Protein AF-A0A949XMR5-F1 (afdb_monomer)

pLDDT: mean 95.56, std 4.8, range [53.12, 98.81]

Radius of gyration: 21.39 Å; Cα contacts (8 Å, |Δi|>4): 568; chains: 1; bounding box: 52×40×61 Å

Solvent-accessible surface area (backbone atoms only — not comparable to full-atom values): 17324 Å² total; per-residue (Å²): 122,82,60,56,53,68,58,36,42,60,29,54,71,39,74,30,58,30,20,66,54,50,39,55,50,31,33,71,64,71,73,29,52,57,51,52,46,41,40,76,72,45,36,55,39,80,83,30,49,93,38,58,50,51,67,51,68,76,33,52,54,42,52,34,58,58,34,55,35,35,44,45,37,66,78,33,74,56,46,28,46,55,48,49,47,46,52,52,52,46,35,44,66,68,38,30,43,63,69,47,59,44,68,63,84,56,52,47,86,102,27,44,23,51,30,34,35,26,14,50,40,90,99,76,46,72,23,38,16,58,34,92,57,23,61,23,42,15,51,46,75,74,71,34,66,61,37,44,72,61,38,50,87,35,32,45,30,66,62,59,67,71,50,76,90,43,41,68,56,41,41,38,44,57,54,63,64,94,81,42,78,36,59,82,51,51,83,59,24,34,30,64,44,42,27,41,21,52,45,28,41,28,33,25,42,67,44,53,48,37,45,57,57,52,30,54,48,41,53,49,38,55,65,61,81,78,83,55,65,58,49,54,52,52,16,65,78,40,62,89,53,56,42,66,57,44,65,48,50,48,52,44,63,58,52,53,43,45,39,72,60,40,89,46,50,48,29,35,31,51,47,21,54,50,26,54,78,65,67,46,43,71,53,63,44,58,45,25,71,50,22,51,26,86,58,66,44,89,20,6,40,18,27,32,31,27,70,64,66,73,31,68,73,55,4,52,50,47,32,47,38,37,51,49,54,51,50,56,51,27,58,68,69,75,97

Structure (mmCIF, N/CA/C/O backbone):
data_AF-A0A949XMR5-F1
#
_entry.id   AF-A0A949XMR5-F1
#
loop_
_atom_site.group_PDB
_atom_site.id
_atom_site.type_symbol
_atom_site.label_atom_id
_atom_site.label_alt_id
_atom_site.label_comp_id
_atom_site.label_asym_id
_atom_site.label_entity_id
_atom_site.label_seq_id
_atom_site.pdbx_PDB_ins_code
_atom_site.Cartn_x
_atom_site.Cartn_y
_atom_site.Cartn_z
_atom_site.occupancy
_atom_site.B_iso_or_equiv
_atom_site.auth_seq_id
_atom_site.auth_comp_id
_atom_site.auth_asym_id
_atom_site.auth_atom_id
_atom_site.pdbx_PDB_model_num
ATOM 1 N N . MET A 1 1 ? 2.378 7.464 25.609 1.00 72.19 1 MET A N 1
ATOM 2 C CA . MET A 1 1 ? 1.480 7.188 26.758 1.00 72.19 1 MET A CA 1
ATOM 3 C C . MET A 1 1 ? 1.290 5.681 26.916 1.00 72.19 1 MET A C 1
ATOM 5 O O . MET A 1 1 ? 1.437 4.981 25.923 1.00 72.19 1 MET A O 1
ATOM 9 N N . SER A 1 2 ? 1.011 5.183 28.127 1.00 83.50 2 SER A N 1
ATOM 10 C CA . SER A 1 2 ? 0.653 3.768 28.349 1.00 83.50 2 SER A CA 1
ATOM 11 C C . SER A 1 2 ? -0.865 3.628 28.476 1.00 83.50 2 SER A C 1
ATOM 13 O O . SER A 1 2 ? -1.511 4.530 29.011 1.00 83.50 2 SER A O 1
ATOM 15 N N . LEU A 1 3 ? -1.428 2.528 27.975 1.00 92.25 3 LEU A N 1
ATOM 16 C CA . LEU A 1 3 ? -2.844 2.193 28.143 1.00 92.25 3 LEU A CA 1
ATOM 17 C C . LEU A 1 3 ? -3.039 1.389 29.434 1.00 92.25 3 LEU A C 1
ATOM 19 O O . LEU A 1 3 ? -2.166 0.623 29.838 1.00 92.25 3 LEU A O 1
ATOM 23 N N . ALA A 1 4 ? -4.202 1.517 30.070 1.00 93.81 4 ALA A N 1
ATOM 24 C CA . ALA A 1 4 ? -4.567 0.634 31.173 1.00 93.81 4 ALA A CA 1
ATOM 25 C C . ALA A 1 4 ? -4.805 -0.800 30.660 1.00 93.81 4 ALA A C 1
ATOM 27 O O . ALA A 1 4 ? -5.450 -0.994 29.628 1.00 93.81 4 ALA A O 1
ATOM 28 N N . ASN A 1 5 ? -4.351 -1.813 31.409 1.00 93.25 5 ASN A N 1
ATOM 29 C CA . ASN A 1 5 ? -4.590 -3.224 31.065 1.00 93.25 5 ASN A CA 1
ATOM 30 C C . ASN A 1 5 ? -6.087 -3.555 30.943 1.00 93.25 5 ASN A C 1
ATOM 32 O O . ASN A 1 5 ? -6.470 -4.331 30.076 1.00 93.25 5 ASN A O 1
ATOM 36 N N . SER A 1 6 ? -6.948 -2.940 31.763 1.00 93.94 6 SER A N 1
ATOM 37 C CA . SER A 1 6 ? -8.406 -3.099 31.667 1.00 93.94 6 SER A CA 1
ATOM 38 C C . SER A 1 6 ? -8.948 -2.639 30.312 1.00 93.94 6 SER A C 1
ATOM 40 O O . SER A 1 6 ? -9.734 -3.351 29.685 1.00 93.94 6 SER A O 1
ATOM 42 N N . LEU A 1 7 ? -8.491 -1.482 29.826 1.00 95.19 7 LEU A N 1
ATOM 43 C CA . LEU A 1 7 ? -8.888 -0.948 28.528 1.00 95.19 7 LEU A CA 1
ATOM 44 C C . LEU A 1 7 ? -8.422 -1.868 27.394 1.00 95.19 7 LEU A C 1
ATOM 46 O O . LEU A 1 7 ? -9.234 -2.229 26.545 1.00 95.19 7 LEU A O 1
ATOM 50 N N . VAL A 1 8 ? -7.161 -2.312 27.415 1.00 96.94 8 VAL A N 1
ATOM 51 C CA . VAL A 1 8 ? -6.615 -3.211 26.383 1.00 96.94 8 VAL A CA 1
ATOM 52 C C . VAL A 1 8 ? -7.356 -4.548 26.356 1.00 96.94 8 VAL A C 1
ATOM 54 O O . VAL A 1 8 ? -7.843 -4.941 25.297 1.00 96.94 8 VAL A O 1
ATOM 57 N N . SER A 1 9 ? -7.543 -5.201 27.505 1.00 94.94 9 SER A N 1
ATOM 58 C CA . SER A 1 9 ? -8.295 -6.460 27.597 1.00 94.94 9 SER A CA 1
ATOM 59 C C . SER A 1 9 ? -9.741 -6.302 27.126 1.00 94.94 9 SER A C 1
ATOM 61 O O . SER A 1 9 ? -10.249 -7.127 26.368 1.00 94.94 9 SER A O 1
ATOM 63 N N . SER A 1 10 ? -10.412 -5.216 27.522 1.00 95.38 10 SER A N 1
ATOM 64 C CA . SER A 1 10 ? -11.800 -4.961 27.123 1.00 95.38 10 SER A CA 1
ATOM 65 C C . SER A 1 10 ? -11.955 -4.613 25.640 1.00 95.38 10 SER A C 1
ATOM 67 O O . SER A 1 10 ? -13.049 -4.771 25.103 1.00 95.38 10 SER A O 1
ATOM 69 N N . ALA A 1 11 ? -10.914 -4.093 24.985 1.00 97.19 11 ALA A N 1
ATOM 70 C CA . ALA A 1 11 ? -10.882 -3.850 23.544 1.00 97.19 11 ALA A CA 1
ATOM 71 C C . ALA A 1 11 ? -10.552 -5.137 22.771 1.00 97.19 11 ALA A C 1
ATOM 73 O O . ALA A 1 11 ? -11.196 -5.424 21.767 1.00 97.19 11 ALA A O 1
ATOM 74 N N . ALA A 1 12 ? -9.622 -5.955 23.271 1.00 97.44 12 ALA A N 1
ATOM 75 C CA . ALA A 1 12 ? -9.306 -7.264 22.698 1.00 97.44 12 ALA A CA 1
ATOM 76 C C . ALA A 1 12 ? -10.509 -8.232 22.714 1.00 97.44 12 ALA A C 1
ATOM 78 O O . ALA A 1 12 ? -10.618 -9.099 21.850 1.00 97.44 12 ALA A O 1
ATOM 79 N N . ALA A 1 13 ? -11.428 -8.069 23.671 1.00 97.12 13 ALA A N 1
ATOM 80 C CA . ALA A 1 13 ? -12.646 -8.873 23.781 1.00 97.12 13 ALA A CA 1
ATOM 81 C C . ALA A 1 13 ? -13.755 -8.496 22.776 1.00 97.12 13 ALA A C 1
ATOM 83 O O . ALA A 1 13 ? -14.657 -9.297 22.545 1.00 97.12 13 ALA A O 1
ATOM 84 N N . VAL A 1 14 ? -13.721 -7.294 22.188 1.00 97.88 14 VAL A N 1
ATOM 85 C CA . VAL A 1 14 ? -14.690 -6.884 21.158 1.00 97.88 14 VAL A CA 1
ATOM 86 C C . VAL A 1 14 ? -14.231 -7.448 19.824 1.00 97.88 14 VAL A C 1
ATOM 88 O O . VAL A 1 14 ? -13.100 -7.181 19.436 1.00 97.88 14 VAL A O 1
ATOM 91 N N . GLN A 1 15 ? -15.096 -8.195 19.141 1.00 98.31 15 GLN A N 1
ATOM 92 C CA . GLN A 1 15 ? -14.803 -8.866 17.873 1.00 98.31 15 GLN A CA 1
ATOM 93 C C . GLN A 1 15 ? -15.686 -8.323 16.747 1.00 98.31 15 GLN A C 1
ATOM 95 O O . GLN A 1 15 ? -16.832 -7.942 16.995 1.00 98.31 15 GLN A O 1
ATOM 100 N N . PHE A 1 16 ? -15.145 -8.322 15.530 1.00 98.62 16 PHE A N 1
ATOM 101 C CA . PHE A 1 16 ? -15.798 -7.882 14.303 1.00 98.62 16 PHE A CA 1
ATOM 102 C C . PHE A 1 16 ? -15.497 -8.850 13.163 1.00 98.62 16 PHE A C 1
ATOM 104 O O . PHE A 1 16 ? -14.328 -9.108 12.876 1.00 98.62 16 PHE A O 1
ATOM 111 N N . ALA A 1 17 ? -16.527 -9.340 12.485 1.00 98.44 17 ALA A N 1
ATOM 112 C CA . ALA A 1 17 ? -16.402 -10.172 11.289 1.00 98.44 17 ALA A CA 1
ATOM 113 C C . ALA A 1 17 ? -16.518 -9.375 9.976 1.00 98.44 17 ALA A C 1
ATOM 115 O O . ALA A 1 17 ? -16.138 -9.873 8.920 1.00 98.44 17 ALA A O 1
ATOM 116 N N . ASN A 1 18 ? -17.071 -8.159 10.014 1.00 98.56 18 ASN A N 1
ATOM 117 C CA . ASN A 1 18 ? -17.345 -7.343 8.826 1.00 98.56 18 ASN A CA 1
ATOM 118 C C . ASN A 1 18 ? -17.510 -5.851 9.176 1.00 98.56 18 ASN A C 1
ATOM 120 O O . ASN A 1 18 ? -17.490 -5.465 10.352 1.00 98.56 18 ASN A O 1
ATOM 124 N N . GLY A 1 19 ? -17.707 -5.007 8.157 1.00 97.94 19 GLY A N 1
ATOM 125 C CA . GLY A 1 19 ? -17.895 -3.568 8.335 1.00 97.94 19 GLY A CA 1
ATOM 126 C C . GLY A 1 19 ? -19.169 -3.215 9.098 1.00 97.94 19 GLY A C 1
ATOM 127 O O . GLY A 1 19 ? -19.147 -2.321 9.942 1.00 97.94 19 GLY A O 1
ATOM 128 N N . THR A 1 20 ? -20.260 -3.952 8.881 1.00 97.75 20 THR A N 1
ATOM 129 C CA . THR A 1 20 ? -21.549 -3.707 9.554 1.00 97.75 20 THR A CA 1
ATOM 130 C C . THR A 1 20 ? -21.440 -3.855 11.075 1.00 97.75 20 THR A C 1
ATOM 132 O O . THR A 1 20 ? -21.966 -3.031 11.823 1.00 97.75 20 THR A O 1
ATOM 135 N N . GLU A 1 21 ? -20.719 -4.862 11.567 1.00 98.50 21 GLU A N 1
ATOM 136 C CA . GLU A 1 21 ? -20.515 -5.058 13.009 1.00 98.50 21 GLU A CA 1
ATOM 137 C C . GLU A 1 21 ? -19.701 -3.932 13.653 1.00 98.50 21 GLU A C 1
ATOM 139 O O . GLU A 1 21 ? -20.008 -3.512 14.775 1.00 98.50 21 GLU A O 1
ATOM 144 N N . ILE A 1 22 ? -18.706 -3.404 12.935 1.00 98.56 22 ILE A N 1
ATOM 145 C CA . ILE A 1 22 ? -17.949 -2.226 13.370 1.00 98.56 22 ILE A CA 1
ATOM 146 C C . ILE A 1 22 ? -18.887 -1.022 13.475 1.00 98.56 22 ILE A C 1
ATOM 148 O O . ILE A 1 22 ? -18.899 -0.343 14.503 1.00 98.56 22 ILE A O 1
ATOM 152 N N . LEU A 1 23 ? -19.712 -0.777 12.456 1.00 97.56 23 LEU A N 1
ATOM 153 C CA . LEU A 1 23 ? -20.670 0.331 12.456 1.00 97.56 23 LEU A CA 1
ATOM 154 C C . LEU A 1 23 ? -21.644 0.239 13.631 1.00 97.56 23 LEU A C 1
ATOM 156 O O . LEU A 1 23 ? -21.733 1.180 14.419 1.00 97.56 23 LEU A O 1
ATOM 160 N N . HIS A 1 24 ? -22.267 -0.921 13.844 1.00 97.75 24 HIS A N 1
ATOM 161 C CA . HIS A 1 24 ? -23.161 -1.143 14.982 1.00 97.75 24 HIS A CA 1
ATOM 162 C C . HIS A 1 24 ? -22.467 -0.972 16.341 1.00 97.75 24 HIS A C 1
ATOM 164 O O . HIS A 1 24 ? -23.104 -0.604 17.333 1.00 97.75 24 HIS A O 1
ATOM 170 N N . PHE A 1 25 ? -21.172 -1.273 16.448 1.00 97.69 25 PHE A N 1
ATOM 171 C CA . PHE A 1 25 ? -20.420 -1.000 17.670 1.00 97.69 25 PHE A CA 1
ATOM 172 C C . PHE A 1 25 ? -20.301 0.502 17.933 1.00 97.69 25 PHE A C 1
ATOM 174 O O . PHE A 1 25 ? -20.662 0.943 19.028 1.00 97.69 25 PHE A O 1
ATOM 181 N N . PHE A 1 26 ? -19.866 1.284 16.942 1.00 97.69 26 PHE A N 1
ATOM 182 C CA . PHE A 1 26 ? -19.734 2.735 17.094 1.00 97.69 26 PHE A CA 1
ATOM 183 C C . PHE A 1 26 ? -21.093 3.412 17.291 1.00 97.69 26 PHE A C 1
ATOM 185 O O . PHE A 1 26 ? -21.240 4.191 18.225 1.00 97.69 26 PHE A O 1
ATOM 192 N N . GLU A 1 27 ? -22.129 3.033 16.548 1.00 96.38 27 GLU A N 1
ATOM 193 C CA . GLU A 1 27 ? -23.477 3.587 16.725 1.00 96.38 27 GLU A CA 1
ATOM 194 C C . GLU A 1 27 ? -24.046 3.317 18.121 1.00 96.38 27 GLU A C 1
ATOM 196 O O . GLU A 1 27 ? -24.660 4.193 18.733 1.00 96.38 27 GLU A O 1
ATOM 201 N N . ARG A 1 28 ? -23.830 2.121 18.682 1.00 96.31 28 ARG A N 1
ATOM 202 C CA . ARG A 1 28 ? -24.286 1.829 20.049 1.00 96.31 28 ARG A CA 1
ATOM 203 C C . ARG A 1 28 ? -23.560 2.684 21.078 1.00 96.31 28 ARG A C 1
ATOM 205 O O . ARG A 1 28 ? -24.233 3.213 21.968 1.00 96.31 28 ARG A O 1
ATOM 212 N N . LEU A 1 29 ? -22.240 2.803 20.936 1.00 95.50 29 LEU A N 1
ATOM 213 C CA . LEU A 1 29 ? -21.355 3.471 21.886 1.00 95.50 29 LEU A CA 1
ATOM 214 C C . LEU A 1 29 ? -21.458 5.001 21.814 1.00 95.50 29 LEU A C 1
ATOM 216 O O . LEU A 1 29 ? -21.632 5.644 22.839 1.00 95.50 29 LEU A O 1
ATOM 220 N N . THR A 1 30 ? -21.387 5.575 20.615 1.00 95.75 30 THR A N 1
ATOM 221 C CA . THR A 1 30 ? -21.209 7.020 20.386 1.00 95.75 30 THR A CA 1
ATOM 222 C C . THR A 1 30 ? -22.412 7.684 19.715 1.00 95.75 30 THR A C 1
ATOM 224 O O . THR A 1 30 ? -22.418 8.903 19.541 1.00 95.75 30 THR A O 1
ATOM 227 N N . LYS A 1 31 ? -23.431 6.899 19.325 1.00 96.56 31 LYS A N 1
ATOM 228 C CA . LYS A 1 31 ? -24.597 7.342 18.529 1.00 96.56 31 LYS A CA 1
ATOM 229 C C . LYS A 1 31 ? -24.232 7.897 17.151 1.00 96.56 31 LYS A C 1
ATOM 231 O O . LYS A 1 31 ? -25.018 8.630 16.560 1.00 96.56 31 LYS A O 1
ATOM 236 N N . GLN A 1 32 ? -23.049 7.554 16.646 1.00 97.06 32 GLN A N 1
ATOM 237 C CA . GLN A 1 32 ? -22.504 8.068 15.396 1.00 97.06 32 GLN A CA 1
ATOM 238 C C . GLN A 1 32 ? -21.826 6.955 14.595 1.00 97.06 32 GLN A C 1
ATOM 240 O O . GLN A 1 32 ? -21.309 5.989 15.160 1.00 97.06 32 GLN A O 1
ATOM 245 N N . HIS A 1 33 ? -21.754 7.139 13.277 1.00 96.81 33 HIS A N 1
ATOM 246 C CA . HIS A 1 33 ? -20.846 6.378 12.424 1.00 96.81 33 HIS A CA 1
ATOM 247 C C . HIS A 1 33 ? -19.390 6.627 12.864 1.00 96.81 33 HIS A C 1
ATOM 249 O O . HIS A 1 33 ? -19.057 7.734 13.296 1.00 96.81 33 HIS A O 1
ATOM 255 N N . PHE A 1 34 ? -18.491 5.646 12.701 1.00 97.31 34 PHE A N 1
ATOM 256 C CA . PHE A 1 34 ? -17.075 5.788 13.086 1.00 97.31 34 PHE A CA 1
ATOM 257 C C . PHE A 1 34 ? -16.435 7.072 12.535 1.00 97.31 34 PHE A C 1
ATOM 259 O O . PHE A 1 34 ? -15.825 7.828 13.284 1.00 97.31 34 PHE A O 1
ATOM 266 N N . LEU A 1 35 ? -16.594 7.327 11.231 1.00 96.81 35 LEU A N 1
ATOM 267 C CA . LEU A 1 35 ? -16.046 8.520 10.574 1.00 96.81 35 LEU A CA 1
ATOM 268 C C . LEU A 1 35 ? -16.585 9.838 11.154 1.00 96.81 35 LEU A C 1
ATOM 270 O O . LEU A 1 35 ? -15.799 10.760 11.348 1.00 96.81 35 LEU A O 1
ATOM 274 N N . ASP A 1 36 ? -17.881 9.917 11.479 1.00 97.38 36 ASP A N 1
ATOM 275 C CA . ASP A 1 36 ? -18.479 11.116 12.091 1.00 97.38 36 ASP A CA 1
ATOM 276 C C . ASP A 1 36 ? -17.915 11.352 13.496 1.00 97.38 36 ASP A C 1
ATOM 278 O O . ASP A 1 36 ? -17.519 12.467 13.849 1.00 97.38 36 ASP A O 1
ATOM 282 N N . TRP A 1 37 ? -17.810 10.279 14.282 1.00 97.50 37 TRP A N 1
ATOM 283 C CA . TRP A 1 37 ? -17.222 10.326 15.615 1.00 97.50 37 TRP A CA 1
ATOM 284 C C . TRP A 1 37 ? -15.736 10.705 15.567 1.00 97.50 37 TRP A C 1
ATOM 286 O O . TRP A 1 37 ? -15.294 11.580 16.309 1.00 97.50 37 TRP A O 1
ATOM 296 N N . PHE A 1 38 ? -14.950 10.101 14.671 1.00 96.81 38 PHE A N 1
ATOM 297 C CA . PHE A 1 38 ? -13.533 10.432 14.533 1.00 96.81 38 PHE A CA 1
ATOM 298 C C . PHE A 1 38 ? -13.358 11.897 14.127 1.00 96.81 38 PHE A C 1
ATOM 300 O O . PHE A 1 38 ? -12.553 12.605 14.733 1.00 96.81 38 PHE A O 1
ATOM 307 N N . HIS A 1 39 ? -14.128 12.369 13.144 1.00 95.81 39 HIS A N 1
ATOM 308 C CA . HIS A 1 39 ? -14.097 13.757 12.688 1.00 95.81 39 HIS A CA 1
ATOM 309 C C . HIS A 1 39 ? -14.434 14.733 13.825 1.00 95.81 39 HIS A C 1
ATOM 311 O O . HIS A 1 39 ? -13.706 15.695 14.075 1.00 95.81 39 HIS A O 1
ATOM 317 N N . SER A 1 40 ? -15.512 14.473 14.565 1.00 95.94 40 SER A N 1
ATOM 318 C CA . SER A 1 40 ? -15.968 15.370 15.628 1.00 95.94 40 SER A CA 1
ATOM 319 C C . SER A 1 40 ? -15.091 15.323 16.881 1.00 95.94 40 SER A C 1
ATOM 321 O O . SER A 1 40 ? -14.898 16.370 17.503 1.00 95.94 40 SER A O 1
ATOM 323 N N . THR A 1 41 ? -14.482 14.181 17.216 1.00 95.75 41 THR A N 1
ATOM 324 C CA . THR A 1 41 ? -13.817 13.962 18.518 1.00 95.75 41 THR A CA 1
ATOM 325 C C . THR A 1 41 ? -12.295 13.835 18.440 1.00 95.75 41 THR A C 1
ATOM 327 O O . THR A 1 41 ? -11.599 14.301 19.344 1.00 95.75 41 THR A O 1
ATOM 330 N N . CYS A 1 42 ? -11.741 13.246 17.379 1.00 95.88 42 CYS A N 1
ATOM 331 C CA . CYS A 1 42 ? -10.305 12.951 17.276 1.00 95.88 42 CYS A CA 1
ATOM 332 C C . CYS A 1 42 ? -9.572 13.835 16.263 1.00 95.88 42 CYS A C 1
ATOM 334 O O . CYS A 1 42 ? -8.453 14.273 16.541 1.00 95.88 42 CYS A O 1
ATOM 336 N N . ALA A 1 43 ? -10.181 14.105 15.107 1.00 95.56 43 ALA A N 1
ATOM 337 C CA . ALA A 1 43 ? -9.554 14.851 14.024 1.00 95.56 43 ALA A CA 1
ATOM 338 C C . ALA A 1 43 ? -9.077 16.230 14.488 1.00 95.56 43 ALA A C 1
ATOM 340 O O . ALA A 1 43 ? -9.672 16.855 15.376 1.00 95.56 43 ALA A O 1
ATOM 341 N N . ARG A 1 44 ? -7.972 16.686 13.888 1.00 95.69 44 ARG A N 1
ATOM 342 C CA . ARG A 1 44 ? -7.330 17.981 14.157 1.00 95.69 44 ARG A CA 1
ATOM 343 C C . ARG A 1 44 ? -6.959 18.225 15.632 1.00 95.69 44 ARG A C 1
ATOM 345 O O . ARG A 1 44 ? -6.776 19.368 16.046 1.00 95.69 44 ARG A O 1
ATOM 352 N N . ARG A 1 45 ? -6.797 17.167 16.439 1.00 95.94 45 ARG A N 1
ATOM 353 C CA . ARG A 1 45 ? -6.408 17.257 17.859 1.00 95.94 45 ARG A CA 1
ATOM 354 C C . ARG A 1 45 ? -5.173 16.424 18.173 1.00 95.94 45 ARG A C 1
ATOM 356 O O . ARG A 1 45 ? -5.087 15.260 17.792 1.00 95.94 45 ARG A O 1
ATOM 363 N N . GLN A 1 46 ? -4.259 16.996 18.957 1.00 95.75 46 GLN A N 1
ATOM 364 C CA . GLN A 1 46 ? -3.053 16.319 19.458 1.00 95.75 46 GLN A CA 1
ATOM 365 C C . GLN A 1 46 ? -2.292 15.580 18.337 1.00 95.75 46 GLN A C 1
ATOM 367 O O . GLN A 1 46 ? -1.877 16.207 17.363 1.00 95.75 46 GLN A O 1
ATOM 372 N N . PHE A 1 47 ? -2.128 14.256 18.426 1.00 96.38 47 PHE A N 1
ATOM 373 C CA . PHE A 1 47 ? -1.371 13.460 17.453 1.00 96.38 47 PHE A CA 1
ATOM 374 C C . PHE A 1 47 ? -2.082 13.323 16.093 1.00 96.38 47 PHE A C 1
ATOM 376 O O . PHE A 1 47 ? -1.477 12.882 15.110 1.00 96.38 47 PHE A O 1
ATOM 383 N N . TRP A 1 48 ? -3.339 13.766 16.016 1.00 96.12 48 TRP A N 1
ATOM 384 C CA . TRP A 1 48 ? -4.162 13.867 14.812 1.00 96.12 48 TRP A CA 1
ATOM 385 C C . TRP A 1 48 ? -4.295 15.306 14.282 1.00 96.12 48 TRP A C 1
ATOM 387 O O . TRP A 1 48 ? -5.138 15.555 13.428 1.00 96.12 48 TRP A O 1
ATOM 397 N N . ALA A 1 49 ? -3.475 16.263 14.744 1.00 95.12 49 ALA A N 1
ATOM 398 C CA . ALA A 1 49 ? -3.589 17.691 14.396 1.00 95.12 49 ALA A CA 1
ATOM 399 C C . ALA A 1 49 ? -3.693 17.994 12.886 1.00 95.12 49 ALA A C 1
ATOM 401 O O . ALA A 1 49 ? -4.424 18.896 12.496 1.00 95.12 49 ALA A O 1
ATOM 402 N N . ASN A 1 50 ? -3.015 17.209 12.044 1.00 92.94 50 ASN A N 1
ATOM 403 C CA . ASN A 1 50 ? -2.983 17.397 10.587 1.00 92.94 50 ASN A CA 1
ATOM 404 C C . ASN A 1 50 ? -3.792 16.330 9.835 1.00 92.94 50 ASN A C 1
ATOM 406 O O . ASN A 1 50 ? -3.452 15.984 8.704 1.00 92.94 50 ASN A O 1
ATOM 410 N N . LYS A 1 51 ? -4.774 15.714 10.496 1.00 94.06 51 LYS A N 1
ATOM 411 C CA . LYS A 1 51 ? -5.586 14.635 9.934 1.00 94.06 51 LYS A CA 1
ATOM 412 C C . LYS A 1 51 ? -7.064 14.906 10.152 1.00 94.06 51 LYS A C 1
ATOM 414 O O . LYS A 1 51 ? -7.476 15.405 11.201 1.00 94.06 51 LYS A O 1
ATOM 419 N N . GLU A 1 52 ? -7.830 14.532 9.146 1.00 91.38 52 GLU A N 1
ATOM 420 C CA . GLU A 1 52 ? -9.275 14.644 9.064 1.00 91.38 52 GLU A CA 1
ATOM 421 C C . GLU A 1 52 ? -9.814 13.395 8.367 1.00 91.38 52 GLU A C 1
ATOM 423 O O . GLU A 1 52 ? -9.038 12.513 8.004 1.00 91.38 52 GLU A O 1
ATOM 428 N N . MET A 1 53 ? -11.137 13.281 8.304 1.00 90.62 53 MET A N 1
ATOM 429 C CA . MET A 1 53 ? -11.832 12.300 7.485 1.00 90.62 53 MET A CA 1
ATOM 430 C C . MET A 1 53 ? -13.050 12.967 6.858 1.00 90.62 53 MET A C 1
ATOM 432 O O . MET A 1 53 ? -13.769 13.706 7.542 1.00 90.62 53 MET A O 1
ATOM 436 N N . ASN A 1 54 ? -13.303 12.673 5.583 1.00 93.56 54 ASN A N 1
ATOM 437 C CA . ASN A 1 54 ? -14.553 13.029 4.928 1.00 93.56 54 ASN A CA 1
ATOM 438 C C . ASN A 1 54 ? -15.670 12.108 5.452 1.00 93.56 54 ASN A C 1
ATOM 440 O O . ASN A 1 54 ? -15.496 10.899 5.602 1.00 93.56 54 ASN A O 1
ATOM 444 N N . THR A 1 55 ? -16.818 12.701 5.763 1.00 95.69 55 THR A N 1
ATOM 445 C CA . THR A 1 55 ? -17.974 12.041 6.386 1.00 95.69 55 THR A CA 1
ATOM 446 C C . THR A 1 55 ? -19.167 11.883 5.440 1.00 95.69 55 THR A C 1
ATOM 448 O O . THR A 1 55 ? -20.262 11.510 5.865 1.00 95.69 55 THR A O 1
ATOM 451 N N . SER A 1 56 ? -18.973 12.159 4.150 1.00 96.94 56 SER A N 1
ATOM 452 C CA . SER A 1 56 ? -19.992 11.947 3.122 1.00 96.94 56 SER A CA 1
ATOM 453 C C . SER A 1 56 ? -20.369 10.469 2.977 1.00 96.94 56 SER A C 1
ATOM 455 O O . SER A 1 56 ? -19.555 9.571 3.205 1.00 96.94 56 SER A O 1
ATOM 457 N N . GLU A 1 57 ? -21.607 10.222 2.546 1.00 96.81 57 GLU A N 1
ATOM 458 C CA . GLU A 1 57 ? -22.150 8.868 2.387 1.00 96.81 57 GLU A CA 1
ATOM 459 C C . GLU A 1 57 ? -21.276 7.949 1.510 1.00 96.81 57 GLU A C 1
ATOM 461 O O . GLU A 1 57 ? -20.980 6.836 1.941 1.00 96.81 57 GLU A O 1
ATOM 466 N N . PRO A 1 58 ? -20.712 8.402 0.368 1.00 96.56 58 PRO A N 1
ATOM 467 C CA . PRO A 1 58 ? -19.830 7.550 -0.431 1.00 96.56 58 PRO A CA 1
ATOM 468 C C . PRO A 1 58 ? -18.558 7.09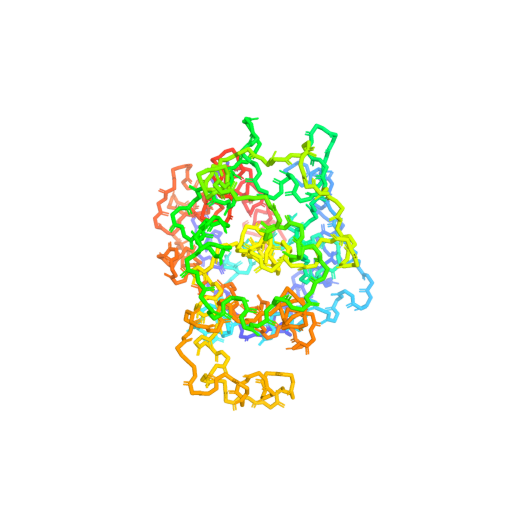7 0.304 1.00 96.56 58 PRO A C 1
ATOM 470 O O . PRO A 1 58 ? -18.000 6.041 0.001 1.00 96.56 58 PRO A O 1
ATOM 473 N N . VAL A 1 59 ? -18.041 7.890 1.251 1.00 96.25 59 VAL A N 1
ATOM 474 C CA . VAL A 1 59 ? -16.882 7.497 2.077 1.00 96.25 59 VAL A CA 1
ATOM 475 C C . VAL A 1 59 ? -17.306 6.498 3.154 1.00 96.25 59 VAL A C 1
ATOM 477 O O . VAL A 1 59 ? -16.586 5.535 3.409 1.00 96.25 59 VAL A O 1
ATOM 480 N N . LYS A 1 60 ? -18.491 6.676 3.747 1.00 96.44 60 LYS A N 1
ATOM 481 C CA . LYS A 1 60 ? -19.069 5.740 4.725 1.00 96.44 60 LYS A CA 1
ATOM 482 C C . LYS A 1 60 ? -19.346 4.366 4.113 1.00 96.44 60 LYS A C 1
ATOM 484 O O . LYS A 1 60 ? -18.945 3.349 4.675 1.00 96.44 60 LYS A O 1
ATOM 489 N N . GLU A 1 61 ? -19.904 4.327 2.906 1.00 95.69 61 GLU A N 1
ATOM 490 C CA . GLU A 1 61 ? -20.069 3.082 2.149 1.00 95.69 61 GLU A CA 1
ATOM 491 C C . GLU A 1 61 ? -18.721 2.405 1.865 1.00 95.69 61 GLU A C 1
ATOM 493 O O . GLU A 1 61 ? -18.577 1.195 2.038 1.00 95.69 61 GLU A O 1
ATOM 498 N N . ARG A 1 62 ? -17.700 3.174 1.461 1.00 95.81 62 ARG A N 1
ATOM 499 C CA . ARG A 1 62 ? -16.342 2.642 1.252 1.00 95.81 62 ARG A CA 1
ATOM 500 C C . ARG A 1 62 ? -15.736 2.076 2.520 1.00 95.81 62 ARG A C 1
ATOM 502 O O . ARG A 1 62 ? -15.122 1.016 2.454 1.00 95.81 62 ARG A O 1
ATOM 509 N N . PHE A 1 63 ? -15.922 2.749 3.652 1.00 97.12 63 PHE A N 1
ATOM 510 C CA . PHE A 1 63 ? -15.497 2.241 4.948 1.00 97.12 63 PHE A CA 1
ATOM 511 C C . PHE A 1 63 ? -16.084 0.847 5.195 1.00 97.12 63 PHE A C 1
ATOM 513 O O . PHE A 1 63 ? -15.319 -0.082 5.443 1.00 97.12 63 PHE A O 1
ATOM 520 N N . ALA A 1 64 ? -17.402 0.672 5.052 1.00 96.38 64 ALA A N 1
ATOM 521 C CA . ALA A 1 64 ? -18.038 -0.635 5.233 1.00 96.38 64 ALA A CA 1
ATOM 522 C C . ALA A 1 64 ? -17.433 -1.692 4.293 1.00 96.38 64 ALA A C 1
ATOM 524 O O . ALA A 1 64 ? -16.987 -2.739 4.759 1.00 96.38 64 ALA A O 1
ATOM 525 N N . ARG A 1 65 ? -17.290 -1.366 3.000 1.00 96.06 65 ARG A N 1
ATOM 526 C CA . ARG A 1 65 ? -16.711 -2.279 1.998 1.00 96.06 65 ARG A CA 1
ATOM 527 C C . ARG A 1 65 ? -15.271 -2.693 2.300 1.00 96.06 65 ARG A C 1
ATOM 529 O O . ARG A 1 65 ? -14.923 -3.843 2.066 1.00 96.06 65 ARG A O 1
ATOM 536 N N . ILE A 1 66 ? -14.424 -1.788 2.798 1.00 97.69 66 ILE A N 1
ATOM 537 C CA . ILE A 1 66 ? -13.050 -2.137 3.208 1.00 97.69 66 ILE A CA 1
ATOM 538 C C . ILE A 1 66 ? -13.096 -3.200 4.304 1.00 97.69 66 ILE A C 1
ATOM 540 O O . ILE A 1 66 ? -12.383 -4.200 4.238 1.00 97.69 66 ILE A O 1
ATOM 544 N N . TRP A 1 67 ? -13.938 -2.985 5.312 1.00 98.38 67 TRP A N 1
ATOM 545 C CA . TRP A 1 67 ? -14.007 -3.853 6.481 1.00 98.38 67 TRP A CA 1
ATOM 546 C C . TRP A 1 67 ? -14.807 -5.139 6.255 1.00 98.38 67 TRP A C 1
ATOM 548 O O . TRP A 1 67 ? -14.635 -6.087 7.013 1.00 98.38 67 TRP A O 1
ATOM 558 N N . ASP A 1 68 ? -15.588 -5.249 5.184 1.00 98.06 68 ASP A N 1
ATOM 559 C CA . ASP A 1 68 ? -16.140 -6.536 4.736 1.00 98.06 68 ASP A CA 1
ATOM 560 C C . ASP A 1 68 ? -15.043 -7.493 4.227 1.00 98.06 68 ASP A C 1
ATOM 562 O O . ASP A 1 68 ? -15.227 -8.710 4.208 1.00 98.06 68 ASP A O 1
ATOM 566 N N . TRP A 1 69 ? -13.858 -6.969 3.892 1.00 98.06 69 TRP A N 1
ATOM 567 C CA . TRP A 1 69 ? -12.689 -7.747 3.476 1.00 98.06 69 TRP A CA 1
ATOM 568 C C . TRP A 1 69 ? -11.721 -8.091 4.622 1.00 98.06 69 TRP A C 1
ATOM 570 O O . TRP A 1 69 ? -10.538 -8.342 4.368 1.00 98.06 69 TRP A O 1
ATOM 580 N N . ILE A 1 70 ? -12.191 -8.147 5.877 1.00 98.69 70 ILE A N 1
ATOM 581 C CA . ILE A 1 70 ? -11.387 -8.585 7.038 1.00 98.69 70 ILE A CA 1
ATOM 582 C C . ILE A 1 70 ? -10.591 -9.877 6.754 1.00 98.69 70 ILE A C 1
ATOM 584 O O . ILE A 1 70 ? -9.368 -9.848 6.940 1.00 98.69 70 ILE A O 1
ATOM 588 N N . PRO A 1 71 ? -11.190 -10.956 6.205 1.00 98.44 71 PRO A N 1
ATOM 589 C CA . PRO A 1 71 ? -10.448 -12.185 5.921 1.00 98.44 71 PRO A CA 1
ATOM 590 C C . PRO A 1 71 ? -9.283 -12.008 4.946 1.00 98.44 71 PRO A C 1
ATOM 592 O O . PRO A 1 71 ? -8.269 -12.691 5.065 1.00 98.44 71 PRO A O 1
ATOM 595 N N . LEU A 1 72 ? -9.376 -11.065 4.003 1.00 98.19 72 LEU A N 1
ATOM 596 C CA . LEU A 1 72 ? -8.284 -10.799 3.063 1.00 98.19 72 LEU A CA 1
ATOM 597 C C . LEU A 1 72 ? -7.128 -10.031 3.709 1.00 98.19 72 LEU A C 1
ATOM 599 O O . LEU A 1 72 ? -5.976 -10.271 3.337 1.00 98.19 72 LEU A O 1
ATOM 603 N N . MET A 1 73 ? -7.432 -9.121 4.641 1.00 98.50 73 MET A N 1
ATOM 604 C CA . MET A 1 73 ? -6.452 -8.261 5.316 1.00 98.50 73 MET A CA 1
ATOM 605 C C . MET A 1 73 ? -5.733 -8.962 6.475 1.00 98.50 73 MET A C 1
ATOM 607 O O . MET A 1 73 ? -4.578 -8.639 6.742 1.00 98.50 73 MET A O 1
ATOM 611 N N . PHE A 1 74 ? -6.398 -9.895 7.160 1.00 98.44 74 PHE A N 1
ATOM 612 C CA . PHE A 1 74 ? -5.882 -10.513 8.388 1.00 98.44 74 PHE A CA 1
ATOM 613 C C . PHE A 1 74 ? -5.623 -12.018 8.281 1.00 98.44 74 PHE A C 1
ATOM 615 O O . PHE A 1 74 ? -5.001 -12.554 9.188 1.00 98.44 74 PHE A O 1
ATOM 622 N N . ASP A 1 75 ? -6.055 -12.683 7.200 1.00 97.19 75 ASP A N 1
ATOM 623 C CA . ASP A 1 75 ? -6.087 -14.154 7.096 1.00 97.19 75 ASP A CA 1
ATOM 624 C C . ASP A 1 75 ? -6.943 -14.829 8.197 1.00 97.19 75 ASP A C 1
ATOM 626 O O . ASP A 1 75 ? -6.807 -16.021 8.454 1.00 97.19 75 ASP A O 1
ATOM 630 N N . GLU A 1 76 ? -7.863 -14.077 8.811 1.00 97.50 76 GLU A N 1
ATOM 631 C CA . GLU A 1 76 ? -8.719 -14.501 9.925 1.00 97.50 76 GLU A CA 1
ATOM 632 C C . GLU A 1 76 ? -10.180 -14.094 9.666 1.00 97.50 76 GLU A C 1
ATOM 634 O O . GLU A 1 76 ? -10.426 -13.045 9.064 1.00 97.50 76 GLU A O 1
ATOM 639 N N . PRO A 1 77 ? -11.180 -14.869 10.125 1.00 97.94 77 PRO A N 1
ATOM 640 C CA . PRO A 1 77 ? -12.590 -14.557 9.887 1.00 97.94 77 PRO A CA 1
ATOM 641 C C . PRO A 1 77 ? -13.085 -13.329 10.664 1.00 97.94 77 PRO A C 1
ATOM 643 O O . PRO A 1 77 ? -14.125 -12.771 10.319 1.00 97.94 77 PRO A O 1
ATOM 646 N N . SER A 1 78 ? -12.373 -12.919 11.715 1.00 98.38 78 SER A N 1
ATOM 647 C CA . SER A 1 78 ? -12.724 -11.770 12.545 1.00 98.38 78 SER A CA 1
ATOM 648 C C . SER A 1 78 ? -11.488 -11.100 13.137 1.00 98.38 78 SER A C 1
ATOM 650 O O . SER A 1 78 ? -10.433 -11.717 13.272 1.00 98.38 78 SER A O 1
ATOM 652 N N . ILE A 1 79 ? -11.640 -9.842 13.543 1.00 98.69 79 ILE A N 1
ATOM 653 C CA . ILE A 1 79 ? -10.615 -9.053 14.234 1.00 98.69 79 ILE A CA 1
ATOM 654 C C . ILE A 1 79 ? -11.159 -8.424 15.502 1.00 98.69 79 ILE A C 1
ATOM 656 O O . ILE A 1 79 ? -12.367 -8.244 15.651 1.00 98.69 79 ILE A O 1
ATOM 660 N N . ASN A 1 80 ? -10.259 -8.003 16.385 1.00 98.62 80 ASN A N 1
ATOM 661 C CA . ASN A 1 80 ? -10.639 -7.249 17.570 1.00 98.62 80 ASN A CA 1
ATOM 662 C C . ASN A 1 80 ? -10.558 -5.721 17.396 1.00 98.62 80 ASN A C 1
ATOM 664 O O . ASN A 1 80 ? -10.007 -5.200 16.421 1.00 98.62 80 ASN A O 1
ATOM 668 N N . LEU A 1 81 ? -11.065 -4.976 18.386 1.00 98.50 81 LEU A N 1
ATOM 669 C CA . LEU A 1 81 ? -11.038 -3.508 18.373 1.00 98.50 81 LEU A CA 1
ATOM 670 C C . LEU A 1 81 ? -9.619 -2.921 18.346 1.00 98.50 81 LEU A C 1
ATOM 672 O O . LEU A 1 81 ? -9.439 -1.839 17.787 1.00 98.50 81 LEU A O 1
ATOM 676 N N . LEU A 1 82 ? -8.608 -3.603 18.899 1.00 98.56 82 LEU A N 1
ATOM 677 C CA . LEU A 1 82 ? -7.215 -3.143 18.824 1.00 98.56 82 LEU A CA 1
ATOM 678 C C . LEU A 1 82 ? -6.712 -3.191 17.379 1.00 98.56 82 LEU A C 1
ATOM 680 O O . LEU A 1 82 ? -6.142 -2.216 16.893 1.00 98.56 82 LEU A O 1
ATOM 684 N N . GLN A 1 83 ? -6.964 -4.303 16.688 1.00 98.75 83 GLN A N 1
ATOM 685 C CA . GLN A 1 83 ? -6.582 -4.516 15.291 1.00 98.75 83 GLN A CA 1
ATOM 686 C C . GLN A 1 83 ? -7.296 -3.538 14.357 1.00 98.75 83 GLN A C 1
ATOM 688 O O . GLN A 1 83 ? -6.636 -2.888 13.544 1.00 98.75 83 GLN A O 1
ATOM 693 N N . PHE A 1 84 ? -8.611 -3.365 14.531 1.00 98.75 84 PHE A N 1
ATOM 694 C CA . PHE A 1 84 ? -9.384 -2.347 13.816 1.00 98.75 84 PHE A CA 1
ATOM 695 C C . PHE A 1 84 ? -8.786 -0.953 14.039 1.00 98.75 84 PHE A C 1
ATOM 697 O O . PHE A 1 84 ? -8.440 -0.263 13.082 1.00 98.75 84 PHE A O 1
ATOM 704 N N . SER A 1 85 ? -8.602 -0.559 15.303 1.00 98.50 85 SER A N 1
ATOM 705 C CA . SER A 1 85 ? -8.099 0.770 15.674 1.00 98.50 85 SER A CA 1
ATOM 706 C C . SER A 1 85 ? -6.723 1.050 15.076 1.00 98.50 85 SER A C 1
ATOM 708 O O . SER A 1 85 ? -6.463 2.153 14.590 1.00 98.50 85 SER A O 1
ATOM 710 N N . ALA A 1 86 ? -5.837 0.054 15.095 1.00 98.56 86 ALA A N 1
ATOM 711 C CA . ALA A 1 86 ? -4.486 0.173 14.574 1.00 98.56 86 ALA A CA 1
ATOM 712 C C . ALA A 1 86 ? -4.460 0.281 13.046 1.00 98.56 86 ALA A C 1
ATOM 714 O O . ALA A 1 86 ? -3.845 1.208 12.517 1.00 98.56 86 ALA A O 1
ATOM 715 N N . LEU A 1 87 ? -5.143 -0.614 12.326 1.00 98.50 87 LEU A N 1
ATOM 716 C CA . LEU A 1 87 ? -5.149 -0.568 10.865 1.00 98.50 87 LEU A CA 1
ATOM 717 C C . LEU A 1 87 ? -5.914 0.655 10.351 1.00 98.50 87 LEU A C 1
ATOM 719 O O . LEU A 1 87 ? -5.388 1.363 9.499 1.00 98.50 87 LEU A O 1
ATOM 723 N N . MET A 1 88 ? -7.071 0.993 10.927 1.00 97.94 88 MET A N 1
ATOM 724 C CA . MET A 1 88 ? -7.797 2.212 10.560 1.00 97.94 88 MET A CA 1
ATOM 725 C C . MET A 1 88 ? -6.939 3.465 10.767 1.00 97.94 88 MET A C 1
ATOM 727 O O . MET A 1 88 ? -6.959 4.370 9.938 1.00 97.94 88 MET A O 1
ATOM 731 N N . SER A 1 89 ? -6.124 3.504 11.827 1.00 97.56 89 SER A N 1
ATOM 732 C CA . SER A 1 89 ? -5.211 4.625 12.065 1.00 97.56 89 SER A CA 1
ATOM 733 C C . SER A 1 89 ? -4.123 4.758 10.993 1.00 97.56 89 SER A C 1
ATOM 735 O O . SER A 1 89 ? -3.714 5.879 10.684 1.00 97.56 89 SER A O 1
ATOM 737 N N . ILE A 1 90 ? -3.668 3.641 10.412 1.00 95.69 90 ILE A N 1
ATOM 738 C CA . ILE A 1 90 ? -2.810 3.658 9.219 1.00 95.69 90 ILE A CA 1
ATOM 739 C C . ILE A 1 90 ? -3.596 4.182 8.020 1.00 95.69 90 ILE A C 1
ATOM 741 O O . ILE A 1 90 ? -3.110 5.089 7.357 1.00 95.69 90 ILE A O 1
ATOM 745 N N . LEU A 1 91 ? -4.812 3.685 7.764 1.00 96.38 91 LEU A N 1
ATOM 746 C CA . LEU A 1 91 ? -5.610 4.115 6.606 1.00 96.38 91 LEU A CA 1
ATOM 747 C C . LEU A 1 91 ? -5.856 5.630 6.609 1.00 96.38 91 LEU A C 1
ATOM 749 O O . LEU A 1 91 ? -5.608 6.299 5.608 1.00 96.38 91 LEU A O 1
ATOM 753 N N . ILE A 1 92 ? -6.236 6.189 7.762 1.00 95.06 92 ILE A N 1
ATOM 754 C CA . ILE A 1 92 ? -6.394 7.642 7.952 1.00 95.06 92 ILE A CA 1
ATOM 755 C C . ILE A 1 92 ? -5.077 8.378 7.656 1.00 95.06 92 ILE A C 1
ATOM 757 O O . ILE A 1 92 ? -5.075 9.504 7.154 1.00 95.06 92 ILE A O 1
ATOM 761 N N . ASN A 1 93 ? -3.923 7.780 7.966 1.00 92.06 93 ASN A N 1
ATOM 762 C CA . ASN A 1 93 ? -2.653 8.410 7.641 1.00 92.06 93 ASN A CA 1
ATOM 763 C C . ASN A 1 93 ? -2.312 8.348 6.148 1.00 92.06 93 ASN A C 1
ATOM 765 O O . ASN A 1 93 ? -1.919 9.382 5.607 1.00 92.06 93 ASN A O 1
ATOM 769 N N . GLU A 1 94 ? -2.398 7.165 5.543 1.00 89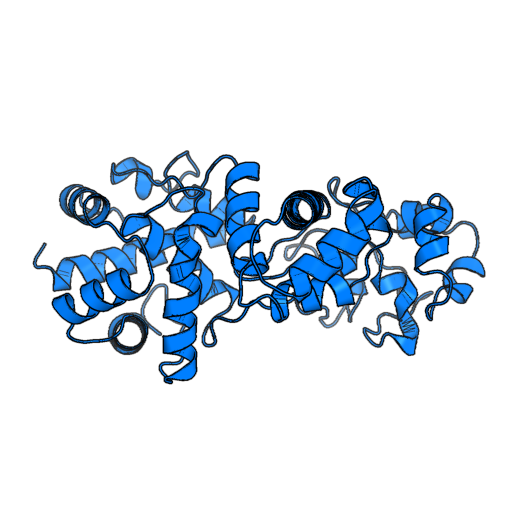.75 94 GLU A N 1
ATOM 770 C CA . GLU A 1 94 ? -1.839 6.876 4.217 1.00 89.75 94 GLU A CA 1
ATOM 771 C C . GLU A 1 94 ? -2.754 7.327 3.081 1.00 89.75 94 GLU A C 1
ATOM 773 O O . GLU A 1 94 ? -2.295 7.975 2.146 1.00 89.75 94 GLU A O 1
ATOM 778 N N . VAL A 1 95 ? -4.049 7.016 3.168 1.00 88.44 95 VAL A N 1
ATOM 779 C CA . VAL A 1 95 ? -5.018 7.318 2.100 1.00 88.44 95 VAL A CA 1
ATOM 780 C C . VAL A 1 95 ? -5.973 8.451 2.456 1.00 88.44 95 VAL A C 1
ATOM 782 O O . VAL A 1 95 ? -6.650 8.987 1.582 1.00 88.44 95 VAL A O 1
ATOM 785 N N . GLY A 1 96 ? -5.988 8.854 3.729 1.00 82.25 96 GLY A N 1
ATOM 786 C CA . GLY A 1 96 ? -6.696 10.039 4.195 1.00 82.25 96 GLY A CA 1
ATOM 787 C C . GLY A 1 96 ? -8.200 9.982 3.950 1.00 82.25 96 GLY A C 1
ATOM 788 O O . GLY A 1 96 ? -8.830 8.928 4.055 1.00 82.25 96 GLY A O 1
ATOM 789 N N . ASP A 1 97 ? -8.751 11.153 3.635 1.00 82.81 97 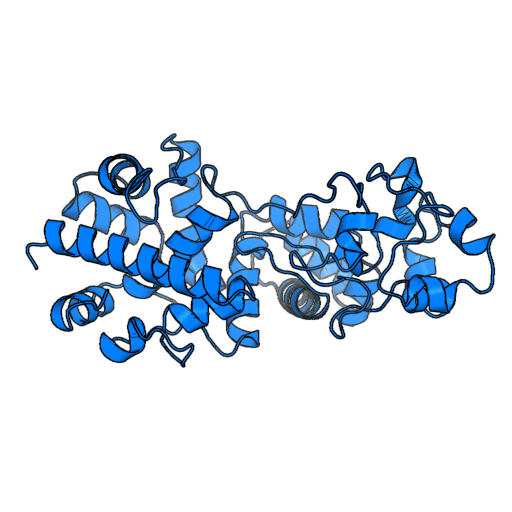ASP A N 1
ATOM 790 C CA . ASP A 1 97 ? -10.175 11.456 3.742 1.00 82.81 97 ASP A CA 1
ATOM 791 C C . ASP A 1 97 ? -11.086 10.557 2.902 1.00 82.81 97 ASP A C 1
ATOM 793 O O . ASP A 1 97 ? -12.233 10.346 3.287 1.00 82.81 97 ASP A O 1
ATOM 797 N N . ASP A 1 98 ? -10.605 10.032 1.775 1.00 89.38 98 ASP A N 1
ATOM 798 C CA . ASP A 1 98 ? -11.461 9.390 0.775 1.00 89.38 98 ASP A CA 1
ATOM 799 C C . ASP A 1 98 ? -11.459 7.851 0.844 1.00 89.38 98 ASP A C 1
ATOM 801 O O . ASP A 1 98 ? -12.276 7.200 0.200 1.00 89.38 98 ASP A O 1
ATOM 805 N N . LEU A 1 99 ? -10.572 7.238 1.638 1.00 93.38 99 LEU A N 1
ATOM 806 C CA . LEU A 1 99 ? -10.481 5.773 1.781 1.00 93.38 99 LEU A CA 1
ATOM 807 C C . LEU A 1 99 ? -10.426 5.018 0.440 1.00 93.38 99 LEU A C 1
ATOM 809 O O . LEU A 1 99 ? -11.033 3.957 0.277 1.00 93.38 99 LEU A O 1
ATOM 813 N N . LEU A 1 100 ? -9.693 5.560 -0.533 1.00 94.31 100 LEU A N 1
ATOM 814 C CA . LEU A 1 100 ? -9.374 4.862 -1.777 1.00 94.31 100 LEU A CA 1
ATOM 815 C C . LEU A 1 100 ? -7.939 4.354 -1.753 1.00 94.31 100 LEU A C 1
ATOM 817 O O . LEU A 1 100 ? -7.070 5.015 -1.188 1.00 94.31 100 LEU A O 1
ATOM 821 N N . PRO A 1 101 ? -7.659 3.207 -2.389 1.00 94.81 101 PRO A N 1
ATOM 822 C CA . PRO A 1 101 ? -6.288 2.846 -2.695 1.00 94.81 101 PRO A CA 1
ATOM 823 C C . PRO A 1 101 ? -5.681 3.927 -3.592 1.00 94.81 101 PRO A C 1
ATOM 825 O O . PRO A 1 101 ? -6.283 4.322 -4.589 1.00 94.81 101 PRO A O 1
ATOM 828 N N . VAL A 1 102 ? -4.487 4.397 -3.240 1.00 93.94 102 VAL A N 1
ATOM 829 C CA . VAL A 1 102 ? -3.770 5.415 -4.017 1.00 93.94 102 VAL A CA 1
ATOM 830 C C . VAL A 1 102 ? -2.450 4.860 -4.521 1.00 93.94 102 VAL A C 1
ATOM 832 O O . VAL A 1 102 ? -1.850 3.987 -3.888 1.00 93.94 102 VAL A O 1
ATOM 835 N N . THR A 1 103 ? -1.995 5.384 -5.650 1.00 94.00 103 THR A N 1
ATOM 836 C CA . THR A 1 103 ? -0.658 5.131 -6.182 1.00 94.00 103 THR A CA 1
ATOM 837 C C . THR A 1 103 ? 0.258 6.287 -5.794 1.00 94.00 103 THR A C 1
ATOM 839 O O . THR A 1 103 ? -0.127 7.452 -5.895 1.00 94.00 103 THR A O 1
ATOM 842 N N . GLU A 1 104 ? 1.473 5.968 -5.359 1.00 91.88 104 GLU A N 1
ATOM 843 C CA . GLU A 1 104 ? 2.484 6.935 -4.952 1.00 91.88 104 GLU A CA 1
ATOM 844 C C . GLU A 1 104 ? 2.756 7.939 -6.078 1.00 91.88 104 GLU A C 1
ATOM 846 O O . GLU A 1 104 ? 3.082 7.578 -7.220 1.00 91.88 104 GLU A O 1
ATOM 851 N N . LEU A 1 105 ? 2.633 9.221 -5.735 1.00 90.25 105 LEU A N 1
ATOM 852 C CA . LEU A 1 105 ? 2.966 10.319 -6.629 1.00 90.25 105 LEU A CA 1
ATOM 853 C C . LEU A 1 105 ? 4.483 10.429 -6.771 1.00 90.25 105 LEU A C 1
ATOM 855 O O . LEU A 1 105 ? 5.226 10.362 -5.794 1.00 90.25 105 LEU A O 1
ATOM 859 N N . CYS A 1 106 ? 4.944 10.635 -8.001 1.00 93.00 106 CYS A N 1
ATOM 860 C CA . CYS A 1 106 ? 6.362 10.763 -8.305 1.00 93.00 106 CYS A CA 1
ATOM 861 C C . CYS A 1 106 ? 6.687 12.180 -8.756 1.00 93.00 106 CYS A C 1
ATOM 863 O O . CYS A 1 106 ? 6.162 12.662 -9.758 1.00 93.00 106 CYS A O 1
ATOM 865 N N . GLY A 1 107 ? 7.600 12.824 -8.039 1.00 91.94 107 GLY A N 1
ATOM 866 C CA . GLY A 1 107 ? 8.121 14.129 -8.408 1.00 91.94 107 GLY A CA 1
ATOM 867 C C . GLY A 1 107 ? 8.246 15.068 -7.220 1.00 91.94 107 GLY A C 1
ATOM 868 O O . GLY A 1 107 ? 7.386 15.139 -6.348 1.00 91.94 107 GLY A O 1
ATOM 869 N N . ARG A 1 108 ? 9.347 15.805 -7.214 1.00 92.50 108 ARG A N 1
ATOM 870 C CA . ARG A 1 108 ? 9.602 17.011 -6.420 1.00 92.50 108 ARG A CA 1
ATOM 871 C C . ARG A 1 108 ? 10.710 17.789 -7.119 1.00 92.50 108 ARG A C 1
ATOM 873 O O . ARG A 1 108 ? 11.357 17.209 -7.980 1.00 92.50 108 ARG A O 1
ATOM 880 N N . ASP A 1 109 ? 10.981 19.015 -6.694 1.00 88.50 109 ASP A N 1
ATOM 881 C CA . ASP A 1 109 ? 11.957 19.932 -7.309 1.00 88.50 109 ASP A CA 1
ATOM 882 C C . ASP A 1 109 ? 13.182 19.261 -7.966 1.00 88.50 109 ASP A C 1
ATOM 884 O O . ASP A 1 109 ? 13.164 18.963 -9.153 1.00 88.50 109 ASP A O 1
ATOM 888 N N . GLU A 1 110 ? 14.242 18.963 -7.221 1.00 90.69 110 GLU A N 1
ATOM 889 C CA . GLU A 1 110 ? 15.493 18.398 -7.763 1.00 90.69 110 GLU A CA 1
ATOM 890 C C . GLU A 1 110 ? 15.366 16.948 -8.294 1.00 90.69 110 GLU A C 1
ATOM 892 O O . GLU A 1 110 ? 16.323 16.375 -8.819 1.00 90.69 110 GLU A O 1
ATOM 897 N N . TYR A 1 111 ? 14.185 16.334 -8.160 1.00 94.94 111 TYR A N 1
ATOM 898 C CA . TYR A 1 111 ? 13.902 14.947 -8.537 1.00 94.94 111 TYR A CA 1
ATOM 899 C C . TYR A 1 111 ? 12.539 14.860 -9.245 1.00 94.94 111 TYR A C 1
ATOM 901 O O . TYR A 1 111 ? 11.587 14.304 -8.685 1.00 94.94 111 TYR A O 1
ATOM 909 N N . PRO A 1 112 ? 12.395 15.433 -10.453 1.00 96.12 112 PRO A N 1
ATOM 910 C CA . PRO A 1 112 ? 11.112 15.472 -11.142 1.00 96.12 112 PRO A CA 1
ATOM 911 C C . PRO A 1 112 ? 10.701 14.082 -11.648 1.00 96.12 112 PRO A C 1
ATOM 913 O O . PRO A 1 112 ? 11.546 13.287 -12.063 1.00 96.12 112 PRO A O 1
ATOM 916 N N . GLY A 1 113 ? 9.393 13.801 -11.627 1.00 96.06 113 GLY A N 1
ATOM 917 C CA . GLY A 1 113 ? 8.778 12.588 -12.179 1.00 96.06 113 GLY A CA 1
ATOM 918 C C . GLY A 1 113 ? 9.551 11.298 -11.876 1.00 96.06 113 GLY A C 1
ATOM 919 O O . GLY A 1 113 ? 9.752 10.948 -10.713 1.00 96.06 113 GLY A O 1
ATOM 920 N N . LEU A 1 114 ? 10.011 10.591 -12.912 1.00 97.31 114 LEU A N 1
ATOM 921 C CA . LEU A 1 114 ? 10.705 9.299 -12.779 1.00 97.31 114 LEU A CA 1
ATOM 922 C C . LEU A 1 114 ? 11.981 9.361 -11.938 1.00 97.31 114 LEU A C 1
ATOM 924 O O . LEU A 1 114 ? 12.320 8.383 -11.265 1.00 97.31 114 LEU A O 1
ATOM 928 N N . ALA A 1 115 ? 12.665 10.509 -11.917 1.00 97.31 115 ALA A N 1
ATOM 929 C CA . ALA A 1 115 ? 13.872 10.663 -11.119 1.00 97.31 115 ALA A CA 1
ATOM 930 C C . ALA A 1 115 ? 13.594 10.529 -9.619 1.00 97.31 115 ALA A C 1
ATOM 932 O O . ALA A 1 115 ? 14.469 10.050 -8.894 1.00 97.31 115 ALA A O 1
ATOM 933 N N . TYR A 1 116 ? 12.385 10.891 -9.171 1.00 96.44 116 TYR A N 1
ATOM 934 C CA . TYR A 1 116 ? 11.931 10.668 -7.802 1.00 96.44 116 TYR A CA 1
ATOM 935 C C . TYR A 1 116 ? 11.928 9.181 -7.468 1.00 96.44 116 TYR A C 1
ATOM 937 O O . TYR A 1 116 ? 12.616 8.762 -6.544 1.00 96.44 116 TYR A O 1
ATOM 945 N N . ALA A 1 117 ? 11.199 8.365 -8.233 1.00 95.38 117 ALA A N 1
ATOM 946 C CA . ALA A 1 117 ? 11.075 6.935 -7.965 1.00 95.38 117 ALA A CA 1
ATOM 947 C C . ALA A 1 117 ? 12.446 6.238 -8.002 1.00 95.38 117 ALA A C 1
ATOM 949 O O . ALA A 1 117 ? 12.793 5.483 -7.088 1.00 95.38 117 ALA A O 1
ATOM 950 N N . PHE A 1 118 ? 13.261 6.575 -9.001 1.00 97.31 118 PHE A N 1
ATOM 951 C CA . PHE A 1 118 ? 14.563 5.961 -9.224 1.00 97.31 118 PHE A CA 1
ATOM 952 C C . PHE A 1 118 ? 15.604 6.339 -8.172 1.00 97.31 118 PHE A C 1
ATOM 954 O O . PHE A 1 118 ? 16.318 5.468 -7.681 1.00 97.31 118 PHE A O 1
ATOM 961 N N . SER A 1 119 ? 15.736 7.622 -7.834 1.00 96.00 119 SER A N 1
ATOM 962 C CA . SER A 1 119 ? 16.912 8.098 -7.101 1.00 96.00 119 SER A CA 1
ATOM 963 C C . SER A 1 119 ? 16.802 7.863 -5.595 1.00 96.00 119 SER A C 1
ATOM 965 O O . SER A 1 119 ? 15.713 7.868 -5.014 1.00 96.00 119 SER A O 1
ATOM 967 N N . ALA A 1 120 ? 17.945 7.679 -4.936 1.00 94.38 120 ALA A N 1
ATOM 968 C CA . ALA A 1 120 ? 18.023 7.831 -3.487 1.00 94.38 120 ALA A CA 1
ATOM 969 C C . ALA A 1 120 ? 17.986 9.325 -3.137 1.00 94.38 120 ALA A C 1
ATOM 971 O O . ALA A 1 120 ? 18.707 10.116 -3.741 1.00 94.38 120 ALA A O 1
ATOM 972 N N . ILE A 1 121 ? 17.164 9.709 -2.158 1.00 91.50 121 ILE A N 1
ATOM 973 C CA . ILE A 1 121 ? 17.009 11.107 -1.736 1.00 91.50 121 ILE A CA 1
ATOM 974 C C . ILE A 1 121 ? 17.408 11.202 -0.257 1.00 91.50 121 ILE A C 1
ATOM 976 O O . ILE A 1 121 ? 16.681 10.674 0.597 1.00 91.50 121 ILE A O 1
ATOM 980 N N . PRO A 1 122 ? 18.549 11.843 0.072 1.00 88.50 122 PRO A N 1
ATOM 981 C CA . PRO A 1 122 ? 19.067 11.906 1.436 1.00 88.50 122 PRO A CA 1
ATOM 982 C C . PRO A 1 122 ? 18.028 12.393 2.451 1.00 88.50 122 PRO A C 1
ATOM 984 O O . PRO A 1 122 ? 17.382 13.419 2.259 1.00 88.50 122 PRO A O 1
ATOM 987 N N . GLY A 1 123 ? 17.852 11.631 3.535 1.00 83.94 123 GLY A N 1
ATOM 988 C CA . GLY A 1 123 ? 16.906 11.948 4.612 1.00 83.94 123 GLY A CA 1
ATOM 989 C C . GLY A 1 123 ? 15.421 11.790 4.260 1.00 83.94 123 GLY A C 1
ATOM 990 O O . GLY A 1 123 ? 14.582 12.005 5.129 1.00 83.94 123 GLY A O 1
ATOM 991 N N . VAL A 1 124 ? 15.089 11.403 3.025 1.00 84.81 124 VAL A N 1
ATOM 992 C CA . VAL A 1 124 ? 13.705 11.325 2.537 1.00 84.81 124 VAL A CA 1
ATOM 993 C C . VAL A 1 124 ? 13.335 9.892 2.188 1.00 84.81 124 VAL A C 1
ATOM 995 O O . VAL A 1 124 ? 12.415 9.343 2.786 1.00 84.81 124 VAL A O 1
ATOM 998 N N . LYS A 1 125 ? 14.047 9.269 1.239 1.00 87.25 125 LYS A N 1
ATOM 999 C CA . LYS A 1 125 ? 13.741 7.903 0.800 1.00 87.25 125 LYS A CA 1
ATOM 1000 C C . LYS A 1 125 ? 14.937 7.180 0.193 1.00 87.25 125 LYS A C 1
ATOM 1002 O O . LYS A 1 125 ? 15.901 7.791 -0.270 1.00 87.25 125 LYS A O 1
ATOM 1007 N N . ARG A 1 126 ? 14.832 5.853 0.153 1.00 90.38 126 ARG A N 1
ATOM 1008 C CA . ARG A 1 126 ? 15.750 4.986 -0.593 1.00 90.38 126 ARG A CA 1
ATOM 1009 C C . ARG A 1 126 ? 15.403 4.991 -2.090 1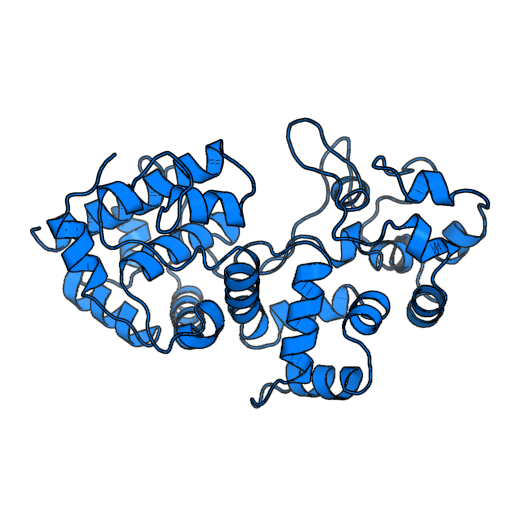.00 90.38 126 ARG A C 1
ATOM 1011 O O . ARG A 1 126 ? 14.302 5.370 -2.492 1.00 90.38 126 ARG A O 1
ATOM 1018 N N . SER A 1 127 ? 16.363 4.567 -2.907 1.00 94.12 127 SER A N 1
ATOM 1019 C CA . SER A 1 127 ? 16.141 4.293 -4.329 1.00 94.12 127 SER A CA 1
ATOM 1020 C C . SER A 1 127 ? 15.275 3.042 -4.481 1.00 94.12 127 SER A C 1
ATOM 1022 O O . SER A 1 127 ? 15.590 2.019 -3.873 1.00 94.12 127 SER A O 1
ATOM 1024 N N . TYR A 1 128 ? 14.226 3.100 -5.309 1.00 95.06 128 TYR A N 1
ATOM 1025 C CA . TYR A 1 128 ? 13.492 1.891 -5.700 1.00 95.06 128 TYR A CA 1
ATOM 1026 C C . TYR A 1 128 ? 14.253 1.056 -6.740 1.00 95.06 128 TYR A C 1
ATOM 1028 O O . TYR A 1 128 ? 13.883 -0.083 -6.988 1.00 95.06 128 TYR A O 1
ATOM 1036 N N . ASN A 1 129 ? 15.316 1.592 -7.344 1.00 96.81 129 ASN A N 1
ATOM 1037 C CA . ASN A 1 129 ? 16.108 0.896 -8.357 1.00 96.81 129 ASN A CA 1
ATOM 1038 C C . ASN A 1 129 ? 17.266 0.081 -7.763 1.00 96.81 129 ASN A 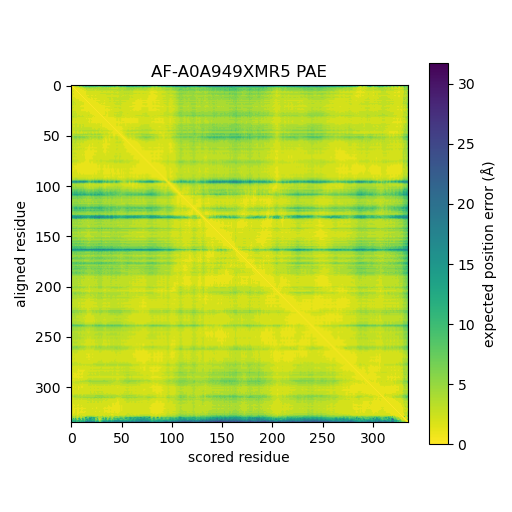C 1
ATOM 1040 O O . ASN A 1 129 ? 17.537 -1.024 -8.211 1.00 96.81 129 ASN A O 1
ATOM 1044 N N . ALA A 1 130 ? 17.933 0.629 -6.743 1.00 88.88 130 ALA A N 1
ATOM 1045 C CA . ALA A 1 130 ? 19.104 0.018 -6.111 1.00 88.88 130 ALA A CA 1
ATOM 1046 C C . ALA A 1 130 ? 18.767 -0.845 -4.875 1.00 88.88 130 ALA A C 1
ATOM 1048 O O . ALA A 1 130 ? 19.665 -1.231 -4.129 1.00 88.88 130 ALA A O 1
ATOM 1049 N N . GLY A 1 131 ? 17.482 -1.096 -4.605 1.00 81.06 131 GLY A N 1
ATOM 1050 C CA . GLY A 1 131 ? 17.044 -1.984 -3.525 1.00 81.06 131 GLY A CA 1
ATOM 1051 C C . GLY A 1 131 ? 17.052 -3.451 -3.960 1.00 81.06 131 GLY A C 1
ATOM 1052 O O . GLY A 1 131 ? 16.677 -3.749 -5.086 1.00 81.06 131 GLY A O 1
ATOM 1053 N N . GLU A 1 132 ? 17.420 -4.363 -3.054 1.00 80.75 132 GLU A N 1
ATOM 1054 C CA . GLU A 1 132 ? 17.571 -5.806 -3.340 1.00 80.75 132 GLU A CA 1
ATOM 1055 C C . GLU A 1 132 ? 16.272 -6.504 -3.776 1.00 80.75 132 GLU A C 1
ATOM 1057 O O . GLU A 1 132 ? 16.311 -7.579 -4.369 1.00 80.75 132 GLU A O 1
ATOM 1062 N N . GLU A 1 133 ? 15.116 -5.905 -3.489 1.00 89.38 133 GLU A N 1
ATOM 1063 C CA . GLU A 1 133 ? 13.817 -6.513 -3.773 1.00 89.38 133 GLU A CA 1
ATOM 1064 C C . GLU A 1 133 ? 13.282 -6.198 -5.176 1.00 89.38 133 GLU A C 1
ATOM 1066 O O . GLU A 1 133 ? 12.406 -6.915 -5.651 1.00 89.38 133 GLU A O 1
ATOM 1071 N N . ASN A 1 134 ? 13.813 -5.175 -5.854 1.00 95.94 134 ASN A N 1
ATOM 1072 C CA . ASN A 1 134 ? 13.505 -4.855 -7.250 1.00 95.94 134 ASN A CA 1
ATOM 1073 C C . ASN A 1 134 ? 14.641 -5.320 -8.165 1.00 95.94 134 ASN A C 1
ATOM 1075 O O . ASN A 1 134 ? 15.807 -5.325 -7.771 1.00 95.94 134 ASN A O 1
ATOM 1079 N N . ARG A 1 135 ? 14.330 -5.651 -9.424 1.00 96.81 135 ARG A N 1
ATOM 1080 C CA . ARG A 1 135 ? 15.374 -5.786 -10.445 1.00 96.81 135 ARG A CA 1
ATOM 1081 C C . ARG A 1 135 ? 15.829 -4.383 -10.866 1.00 96.81 135 ARG A C 1
ATOM 1083 O O . ARG A 1 135 ? 14.981 -3.589 -11.280 1.00 96.81 135 ARG A O 1
ATOM 1090 N N . PRO A 1 136 ? 17.133 -4.061 -10.809 1.00 97.31 136 PRO A N 1
ATOM 1091 C CA . PRO A 1 136 ? 17.614 -2.778 -11.302 1.00 97.31 136 PRO A CA 1
ATOM 1092 C C . PRO A 1 136 ? 17.287 -2.608 -12.788 1.00 97.31 136 PRO A C 1
ATOM 1094 O O . PRO A 1 136 ? 17.360 -3.563 -13.566 1.00 97.31 136 PRO A O 1
ATOM 1097 N N . ALA A 1 137 ? 16.959 -1.386 -13.203 1.00 98.00 137 ALA A N 1
ATOM 1098 C CA . ALA A 1 137 ? 16.557 -1.075 -14.570 1.00 98.00 137 ALA A CA 1
ATOM 1099 C C . ALA A 1 137 ? 17.613 -1.502 -15.598 1.00 98.00 137 ALA A C 1
ATOM 1101 O O . ALA A 1 137 ? 17.261 -1.974 -16.671 1.00 98.00 137 ALA A O 1
ATOM 1102 N N . GLY A 1 138 ? 18.905 -1.434 -15.259 1.00 97.00 138 GLY A N 1
ATOM 1103 C CA . GLY A 1 138 ? 19.971 -1.891 -16.152 1.00 97.00 138 GLY A CA 1
ATOM 1104 C C . GLY A 1 138 ? 19.914 -3.398 -16.419 1.00 97.00 138 GLY A C 1
ATOM 1105 O O . GLY A 1 138 ? 20.199 -3.837 -17.528 1.00 97.00 138 GLY A O 1
ATOM 1106 N N . LYS A 1 139 ? 19.470 -4.209 -15.455 1.00 96.62 139 LYS A N 1
ATOM 1107 C CA . LYS A 1 139 ? 19.217 -5.639 -15.683 1.00 96.62 139 LYS A CA 1
ATOM 1108 C C . LYS A 1 139 ? 18.029 -5.866 -16.609 1.00 96.62 139 LYS A C 1
ATOM 1110 O O . LYS A 1 139 ? 18.130 -6.670 -17.527 1.00 96.62 139 LYS A O 1
ATOM 1115 N N . LEU A 1 140 ? 16.950 -5.109 -16.435 1.00 97.75 140 LEU A N 1
ATOM 1116 C CA . LEU A 1 140 ? 15.774 -5.209 -17.305 1.00 97.75 140 LEU A CA 1
ATOM 1117 C C . LEU A 1 140 ? 16.071 -4.743 -18.740 1.00 97.75 140 LEU A C 1
ATOM 1119 O O . LEU A 1 140 ? 15.668 -5.379 -19.706 1.00 97.75 140 LEU A O 1
ATOM 1123 N N . PHE A 1 141 ? 16.807 -3.645 -18.894 1.00 97.50 141 PHE A N 1
ATOM 1124 C CA . PHE A 1 141 ? 17.041 -3.019 -20.194 1.00 97.50 141 PHE A CA 1
ATOM 1125 C C . PHE A 1 141 ? 18.139 -3.688 -21.017 1.00 97.50 141 PHE A C 1
ATOM 1127 O O . PHE A 1 141 ? 18.115 -3.562 -22.239 1.00 97.50 141 PHE A O 1
ATOM 1134 N N . PHE A 1 142 ? 19.099 -4.374 -20.393 1.00 96.19 142 PHE A N 1
ATOM 1135 C CA . PHE A 1 142 ? 20.255 -4.927 -21.111 1.00 96.19 142 PHE A CA 1
ATOM 1136 C C . PHE A 1 142 ? 20.364 -6.457 -21.037 1.00 96.19 142 PHE A C 1
ATOM 1138 O O . PHE A 1 142 ? 20.984 -7.034 -21.928 1.00 96.19 142 PHE A O 1
ATOM 1145 N N . ASP A 1 143 ? 19.712 -7.114 -20.066 1.00 95.56 143 ASP A N 1
ATOM 1146 C CA . ASP A 1 143 ? 19.845 -8.565 -19.853 1.00 95.56 143 ASP A CA 1
ATOM 1147 C C . ASP A 1 143 ? 18.512 -9.344 -19.968 1.00 95.56 143 ASP A C 1
ATOM 1149 O O . ASP A 1 143 ? 18.544 -10.573 -20.025 1.00 95.56 143 ASP A O 1
ATOM 1153 N N . ASP A 1 144 ? 17.345 -8.679 -19.983 1.00 97.38 144 ASP A N 1
ATOM 1154 C CA . ASP A 1 144 ? 16.030 -9.338 -19.869 1.00 97.38 144 ASP A CA 1
ATOM 1155 C C . ASP A 1 144 ? 15.240 -9.333 -21.203 1.00 97.38 144 ASP A C 1
ATOM 1157 O O . ASP A 1 144 ? 14.623 -8.324 -21.569 1.00 97.38 144 ASP A O 1
ATOM 1161 N N . PRO A 1 145 ? 15.233 -10.444 -21.967 1.00 97.50 145 PRO A N 1
ATOM 1162 C CA . PRO A 1 145 ? 14.512 -10.519 -23.238 1.00 97.50 145 PRO A CA 1
ATOM 1163 C C . PRO A 1 145 ? 12.986 -10.513 -23.071 1.00 97.50 145 PRO A C 1
ATOM 1165 O O . PRO A 1 145 ? 12.290 -10.015 -23.958 1.00 97.50 145 PRO A O 1
ATOM 1168 N N . ASP A 1 146 ? 12.456 -11.012 -21.949 1.00 98.19 146 ASP A N 1
ATOM 1169 C CA . ASP A 1 146 ? 11.013 -11.017 -21.688 1.00 98.19 146 ASP A CA 1
ATOM 1170 C C . ASP A 1 146 ? 10.507 -9.588 -21.479 1.00 98.19 146 ASP A C 1
ATOM 1172 O O . ASP A 1 146 ? 9.442 -9.219 -21.984 1.00 98.19 146 ASP A O 1
ATOM 1176 N N . PHE A 1 147 ? 11.299 -8.753 -20.797 1.00 98.62 147 PHE A N 1
ATOM 1177 C CA . PHE A 1 147 ? 11.010 -7.328 -20.642 1.00 98.62 147 PHE A CA 1
ATOM 1178 C C . PHE A 1 147 ? 10.904 -6.628 -22.001 1.00 98.62 147 PHE A C 1
ATOM 1180 O O . PHE A 1 147 ? 9.929 -5.929 -22.276 1.00 98.62 147 PHE A O 1
ATOM 1187 N N . TRP A 1 148 ? 11.876 -6.851 -22.887 1.00 98.31 148 TRP A N 1
ATOM 1188 C CA . TRP A 1 148 ? 11.857 -6.271 -24.231 1.00 98.31 148 TRP A CA 1
ATOM 1189 C C . TRP A 1 148 ? 10.729 -6.807 -25.099 1.00 98.31 148 TRP A C 1
ATOM 1191 O O . TRP A 1 148 ? 10.135 -6.038 -25.853 1.00 98.31 148 TRP A O 1
ATOM 1201 N N . SER A 1 149 ? 10.417 -8.097 -24.999 1.00 98.44 149 SER A N 1
ATOM 1202 C CA . SER A 1 149 ? 9.309 -8.672 -25.755 1.00 98.44 149 SER A CA 1
ATOM 1203 C C . SER A 1 149 ? 7.966 -8.081 -25.335 1.00 98.44 149 SER A C 1
ATOM 1205 O O . SER A 1 149 ? 7.095 -7.926 -26.187 1.00 98.44 149 SER A O 1
ATOM 1207 N N . ALA A 1 150 ? 7.782 -7.780 -24.048 1.00 98.50 150 ALA A N 1
ATOM 1208 C CA . ALA A 1 150 ? 6.542 -7.207 -23.537 1.00 98.50 150 ALA A CA 1
ATOM 1209 C C . ALA A 1 150 ? 6.435 -5.698 -23.804 1.00 98.50 150 ALA A C 1
ATOM 1211 O O . ALA A 1 150 ? 5.369 -5.212 -24.174 1.00 98.50 150 ALA A O 1
ATOM 1212 N N . HIS A 1 151 ? 7.539 -4.962 -23.642 1.00 98.62 151 HIS A N 1
ATOM 1213 C CA . HIS A 1 151 ? 7.498 -3.499 -23.525 1.00 98.62 151 HIS A CA 1
ATOM 1214 C C . HIS A 1 151 ? 8.226 -2.764 -24.647 1.00 98.62 151 HIS A C 1
ATOM 1216 O O . HIS A 1 151 ? 8.082 -1.553 -24.778 1.00 98.62 151 HIS A O 1
ATOM 1222 N N . GLY A 1 152 ? 9.007 -3.458 -25.477 1.00 98.25 152 GLY A N 1
ATOM 1223 C CA . GLY A 1 152 ? 9.929 -2.853 -26.444 1.00 98.25 152 GLY A CA 1
ATOM 1224 C C . GLY A 1 152 ? 9.285 -2.010 -27.548 1.00 98.25 152 GLY A C 1
ATOM 1225 O O . GLY A 1 152 ? 10.005 -1.304 -28.248 1.00 98.25 152 GLY A O 1
ATOM 1226 N N . SER A 1 153 ? 7.960 -2.066 -27.709 1.00 97.94 153 SER A N 1
ATOM 1227 C CA . SER A 1 153 ? 7.198 -1.203 -28.619 1.00 97.94 153 SER A CA 1
ATOM 1228 C C . SER A 1 153 ? 6.733 0.115 -27.986 1.00 97.94 153 SER A C 1
ATOM 1230 O O . SER A 1 153 ? 6.123 0.932 -28.672 1.00 97.94 153 SER A O 1
ATOM 1232 N N . LEU A 1 154 ? 6.953 0.318 -26.684 1.00 98.44 154 LEU A N 1
ATOM 1233 C CA . LEU A 1 154 ? 6.548 1.528 -25.967 1.00 98.44 154 LEU A CA 1
ATOM 1234 C C . LEU A 1 154 ? 7.528 2.684 -26.205 1.00 98.44 154 LEU A C 1
ATOM 1236 O O . LEU A 1 154 ? 8.714 2.491 -26.482 1.00 98.44 154 LEU A O 1
ATOM 1240 N N . ALA A 1 155 ? 7.039 3.914 -26.038 1.00 97.94 155 ALA A N 1
ATOM 1241 C CA . ALA A 1 155 ? 7.861 5.105 -26.205 1.00 97.94 155 ALA A CA 1
ATOM 1242 C C . ALA A 1 155 ? 9.049 5.133 -25.226 1.00 97.94 155 ALA A C 1
ATOM 1244 O O . ALA A 1 155 ? 8.943 4.741 -24.063 1.00 97.94 155 ALA A O 1
ATOM 1245 N N . GLY A 1 156 ? 10.197 5.607 -25.712 1.00 96.25 156 GLY A N 1
ATOM 1246 C CA . GLY A 1 156 ? 11.458 5.637 -24.966 1.00 96.25 156 GLY A CA 1
ATOM 1247 C C . GLY A 1 156 ? 12.322 4.377 -25.115 1.00 96.25 156 GLY A C 1
ATOM 1248 O O . GLY A 1 156 ? 13.514 4.447 -24.821 1.00 96.25 156 GLY A O 1
ATOM 1249 N N . ALA A 1 157 ? 11.783 3.266 -25.634 1.00 97.50 157 ALA A N 1
ATOM 1250 C CA . ALA A 1 157 ? 12.545 2.034 -25.857 1.00 97.50 157 ALA A CA 1
ATOM 1251 C C . ALA A 1 157 ? 13.725 2.244 -26.827 1.00 97.50 157 ALA A C 1
ATOM 1253 O O . ALA A 1 157 ? 14.862 1.880 -26.524 1.00 97.50 157 ALA A O 1
ATOM 1254 N N . ASP A 1 158 ? 13.483 2.914 -27.959 1.00 96.12 158 ASP A N 1
ATOM 1255 C CA . ASP A 1 158 ? 14.526 3.205 -28.952 1.00 96.12 158 ASP A CA 1
ATOM 1256 C C . ASP A 1 158 ? 15.645 4.090 -28.391 1.00 96.12 158 ASP A C 1
ATOM 1258 O O . ASP A 1 158 ? 16.813 3.878 -28.711 1.00 96.12 158 ASP A O 1
ATOM 1262 N N . LEU A 1 159 ? 15.315 5.037 -27.504 1.00 95.06 159 LEU A N 1
ATOM 1263 C CA . LEU A 1 159 ? 16.305 5.897 -26.852 1.00 95.06 159 LEU A CA 1
ATOM 1264 C C . LEU A 1 159 ? 17.224 5.090 -25.926 1.00 95.06 159 LEU A C 1
ATOM 1266 O O . LEU A 1 159 ? 18.439 5.281 -25.955 1.00 95.06 159 LEU A O 1
ATOM 1270 N N . VAL A 1 160 ? 16.664 4.166 -25.135 1.00 95.12 160 VAL A N 1
ATOM 1271 C CA . VAL A 1 160 ? 17.455 3.260 -24.282 1.00 95.12 160 VAL A CA 1
ATOM 1272 C C . VAL A 1 160 ? 18.375 2.385 -25.132 1.00 95.12 160 VAL A C 1
ATOM 1274 O O . VAL A 1 160 ? 19.540 2.210 -24.785 1.00 95.12 160 VAL A O 1
ATOM 1277 N N . ARG A 1 161 ? 17.889 1.885 -26.274 1.00 92.50 161 ARG A N 1
ATOM 1278 C CA . ARG A 1 161 ? 18.684 1.056 -27.192 1.00 92.50 161 ARG A CA 1
ATOM 1279 C C . ARG A 1 161 ? 19.783 1.841 -27.915 1.00 92.50 161 ARG A C 1
ATOM 1281 O O . ARG A 1 161 ? 20.841 1.283 -28.194 1.00 92.50 161 ARG A O 1
ATOM 1288 N N . ALA A 1 162 ? 19.543 3.112 -28.231 1.00 93.56 162 ALA A N 1
ATOM 1289 C CA . ALA A 1 162 ? 20.465 3.944 -29.004 1.00 93.56 162 ALA A CA 1
ATOM 1290 C C . ALA A 1 162 ? 21.749 4.317 -28.244 1.00 93.56 162 ALA A C 1
ATOM 1292 O O . ALA A 1 162 ? 22.749 4.651 -28.881 1.00 93.56 162 ALA A O 1
ATOM 1293 N N . ILE A 1 163 ? 21.739 4.268 -26.908 1.00 90.94 163 ILE A N 1
ATOM 1294 C CA . ILE A 1 163 ? 22.886 4.646 -26.077 1.00 90.94 163 ILE A CA 1
ATOM 1295 C C . ILE A 1 163 ? 23.473 3.383 -25.415 1.00 90.94 163 ILE A C 1
ATOM 1297 O O . ILE A 1 163 ? 22.962 2.930 -24.388 1.00 90.94 163 ILE A O 1
ATOM 1301 N N . PRO A 1 164 ? 24.539 2.784 -25.984 1.00 83.62 164 PRO A N 1
ATOM 1302 C CA . PRO A 1 164 ? 25.125 1.558 -25.450 1.00 83.62 164 PRO A CA 1
ATOM 1303 C C . PRO A 1 164 ? 25.869 1.803 -24.128 1.00 83.62 164 PRO A C 1
ATOM 1305 O O . PRO A 1 164 ? 26.210 2.933 -23.782 1.00 83.62 164 PRO A O 1
ATOM 1308 N N . ASN A 1 165 ? 26.193 0.717 -23.420 1.00 88.81 165 ASN A N 1
ATOM 1309 C CA . ASN A 1 165 ? 27.030 0.714 -22.209 1.00 88.81 165 ASN A CA 1
ATOM 1310 C C . ASN A 1 165 ? 26.462 1.501 -21.011 1.00 88.81 165 ASN A C 1
ATOM 1312 O O . ASN A 1 165 ? 27.217 1.956 -20.156 1.00 88.81 165 ASN A O 1
ATOM 1316 N N . LEU A 1 166 ? 25.136 1.635 -20.914 1.00 94.00 166 LEU A N 1
ATOM 1317 C CA . LEU A 1 166 ? 24.476 2.316 -19.793 1.00 94.00 166 LEU A CA 1
ATOM 1318 C C . LEU A 1 166 ? 23.993 1.380 -18.681 1.00 94.00 166 LEU A C 1
ATOM 1320 O O . LEU A 1 166 ? 23.321 1.834 -17.757 1.00 94.00 166 LEU A O 1
ATOM 1324 N N . GLN A 1 167 ? 24.309 0.087 -18.749 1.00 94.88 167 GLN A N 1
ATOM 1325 C CA . GLN A 1 167 ? 23.824 -0.888 -17.775 1.00 94.88 167 GLN A CA 1
ATOM 1326 C C . GLN A 1 167 ? 24.178 -0.492 -16.337 1.00 94.88 167 GLN A C 1
ATOM 1328 O O . GLN A 1 167 ? 23.292 -0.434 -15.491 1.00 94.88 167 GLN A O 1
ATOM 1333 N N . GLU A 1 168 ? 25.435 -0.135 -16.069 1.00 94.94 168 GLU A N 1
ATOM 1334 C CA . GLU A 1 168 ? 25.861 0.293 -14.730 1.00 94.94 168 GLU A CA 1
ATOM 1335 C C . GLU A 1 168 ? 25.206 1.609 -14.295 1.00 94.94 168 GLU A C 1
ATOM 1337 O O . GLU A 1 168 ? 24.809 1.756 -13.140 1.00 94.94 168 GLU A O 1
ATOM 1342 N N . THR A 1 169 ? 24.995 2.549 -15.222 1.00 95.25 169 THR A N 1
ATOM 1343 C CA . THR A 1 169 ? 24.242 3.782 -14.944 1.00 95.25 169 THR A CA 1
ATOM 1344 C C . THR A 1 169 ? 22.812 3.466 -14.509 1.00 95.25 169 THR A C 1
ATOM 1346 O O . THR A 1 169 ? 22.335 3.998 -13.507 1.00 95.25 169 THR A O 1
ATOM 1349 N N . TRP A 1 170 ? 22.145 2.556 -15.217 1.00 96.69 170 TRP A N 1
ATOM 1350 C CA . TRP A 1 170 ? 20.785 2.115 -14.913 1.00 96.69 170 TRP A CA 1
ATOM 1351 C C . TRP A 1 170 ? 20.695 1.127 -13.742 1.00 96.69 170 TRP A C 1
ATOM 1353 O O . TRP A 1 170 ? 19.599 0.900 -13.237 1.00 96.69 170 TRP A O 1
ATOM 1363 N N . ASN A 1 171 ? 21.809 0.565 -13.272 1.00 96.12 171 ASN A N 1
ATOM 1364 C CA . ASN A 1 171 ? 21.875 -0.202 -12.023 1.00 96.12 171 ASN A CA 1
ATOM 1365 C C . ASN A 1 171 ? 22.101 0.696 -10.793 1.00 96.12 171 ASN A C 1
ATOM 1367 O O . ASN A 1 171 ? 21.933 0.249 -9.661 1.00 96.12 171 ASN A O 1
ATOM 1371 N N . GLY A 1 172 ? 22.477 1.960 -11.004 1.00 95.31 172 GLY A N 1
ATOM 1372 C CA . GLY A 1 172 ? 22.776 2.910 -9.941 1.00 95.31 172 GLY A CA 1
ATOM 1373 C C . GLY A 1 172 ? 21.548 3.457 -9.202 1.00 95.31 172 GLY A C 1
ATOM 1374 O O . GLY A 1 172 ? 20.400 3.090 -9.446 1.00 95.31 172 GLY A O 1
ATOM 1375 N N . ALA A 1 173 ? 21.811 4.397 -8.291 1.00 95.44 173 ALA A N 1
ATOM 1376 C CA . ALA A 1 173 ? 20.805 5.068 -7.461 1.00 95.44 173 ALA A CA 1
ATOM 1377 C C . ALA A 1 173 ? 20.597 6.552 -7.827 1.00 95.44 173 ALA A C 1
ATOM 1379 O O . ALA A 1 173 ? 20.031 7.306 -7.034 1.00 95.44 173 ALA A O 1
ATOM 1380 N N . VAL A 1 174 ? 21.077 6.984 -8.997 1.00 96.12 174 VAL A N 1
ATOM 1381 C CA . VAL A 1 174 ? 20.931 8.351 -9.520 1.00 96.12 174 VAL A CA 1
ATOM 1382 C C . VAL A 1 174 ? 20.346 8.270 -10.922 1.00 96.12 174 VAL A C 1
ATOM 1384 O O . VAL A 1 174 ? 20.942 7.648 -11.798 1.00 96.12 174 VAL A O 1
ATOM 1387 N N . TYR A 1 175 ? 19.181 8.883 -11.135 1.00 97.38 175 TYR A N 1
ATOM 1388 C CA . TYR A 1 175 ? 18.540 8.848 -12.448 1.00 97.38 175 TYR A CA 1
ATOM 1389 C C . TYR A 1 175 ? 19.375 9.626 -13.479 1.00 97.38 175 TYR A C 1
ATOM 1391 O O . TYR A 1 175 ? 19.764 10.765 -13.196 1.00 97.38 175 TYR A O 1
ATOM 1399 N N . PRO A 1 176 ? 19.617 9.082 -14.684 1.00 96.38 176 PRO A N 1
ATOM 1400 C CA . PRO A 1 176 ? 20.366 9.758 -15.746 1.00 96.38 176 PRO A CA 1
ATOM 1401 C C . PRO A 1 176 ? 19.540 10.867 -16.436 1.00 96.38 176 PRO A C 1
ATOM 1403 O O . PRO A 1 176 ? 19.274 10.812 -17.635 1.00 96.38 176 PRO A O 1
ATOM 1406 N N . GLN A 1 177 ? 19.146 11.903 -15.681 1.00 94.50 177 GLN A N 1
ATOM 1407 C CA . GLN A 1 177 ? 18.211 12.966 -16.107 1.00 94.50 177 GLN A CA 1
ATOM 1408 C C . GLN A 1 177 ? 18.687 13.759 -17.337 1.00 94.50 177 GLN A C 1
ATOM 1410 O O . GLN A 1 177 ? 17.869 14.269 -18.092 1.00 94.50 177 GLN A O 1
ATOM 1415 N N . ASN A 1 178 ? 20.002 13.840 -17.563 1.00 93.38 178 ASN A N 1
ATOM 1416 C CA . ASN A 1 178 ? 20.575 14.524 -18.729 1.00 93.38 178 ASN A CA 1
ATOM 1417 C C . ASN A 1 178 ? 20.474 13.707 -20.027 1.00 93.38 178 ASN A C 1
ATOM 1419 O O . ASN A 1 178 ? 20.725 14.242 -21.103 1.00 93.38 178 ASN A O 1
ATOM 1423 N N . LEU A 1 179 ? 20.163 12.413 -19.927 1.00 95.44 179 LEU A N 1
ATOM 1424 C CA . LEU A 1 179 ? 20.108 11.489 -21.061 1.00 95.44 179 LEU A CA 1
ATOM 1425 C C . LEU A 1 179 ? 18.685 10.997 -21.341 1.00 95.44 179 LEU A C 1
ATOM 1427 O O . LEU A 1 179 ? 18.375 10.657 -22.479 1.00 95.44 179 LEU A O 1
ATOM 1431 N N . PHE A 1 180 ? 17.821 10.963 -20.323 1.00 97.00 180 PHE A N 1
ATOM 1432 C CA . PHE A 1 180 ? 16.480 10.390 -20.419 1.00 97.00 180 PHE A CA 1
ATOM 1433 C C . PHE A 1 180 ? 15.416 11.319 -19.835 1.00 97.00 180 PHE A C 1
ATOM 1435 O O . PHE A 1 180 ? 15.666 11.986 -18.827 1.00 97.00 180 PHE A O 1
ATOM 1442 N N . PRO A 1 181 ? 14.203 11.339 -20.419 1.00 95.75 181 PRO A N 1
ATOM 1443 C CA . PRO A 1 181 ? 13.117 12.167 -19.918 1.00 95.75 181 PRO A CA 1
ATOM 1444 C C . PRO A 1 181 ? 12.724 11.750 -18.500 1.00 95.75 181 PRO A C 1
ATOM 1446 O O . PRO A 1 181 ? 12.688 10.568 -18.172 1.00 95.75 181 PRO A O 1
ATOM 1449 N N . THR A 1 182 ? 12.367 12.723 -17.668 1.00 96.88 182 THR A N 1
ATOM 1450 C CA . THR A 1 182 ? 11.789 12.490 -16.334 1.00 96.88 182 THR A CA 1
ATOM 1451 C C . THR A 1 182 ? 10.261 12.496 -16.340 1.00 96.88 182 THR A C 1
ATOM 1453 O O . THR A 1 182 ? 9.644 12.230 -15.313 1.00 96.88 182 THR A O 1
ATOM 1456 N N . SER A 1 183 ? 9.653 12.796 -17.492 1.00 95.56 183 SER A N 1
ATOM 1457 C CA . SER A 1 183 ? 8.205 12.878 -17.689 1.00 95.56 183 SER A CA 1
ATOM 1458 C C . SER A 1 183 ? 7.490 11.594 -17.262 1.00 95.56 183 SER A C 1
ATOM 1460 O O . SER A 1 183 ? 8.011 10.498 -17.467 1.00 95.56 183 SER A O 1
ATOM 1462 N N . LEU A 1 184 ? 6.291 11.749 -16.698 1.00 95.75 184 LEU A N 1
ATOM 1463 C CA . LEU A 1 184 ? 5.368 10.649 -16.412 1.00 95.75 184 LEU A CA 1
ATOM 1464 C C . LEU A 1 184 ? 4.388 10.388 -17.568 1.00 95.75 184 LEU A C 1
ATOM 1466 O O . LEU A 1 184 ? 3.557 9.495 -17.462 1.00 95.75 184 LEU A O 1
ATOM 1470 N N . GLU A 1 185 ? 4.492 11.126 -18.676 1.00 96.19 185 GLU A N 1
ATOM 1471 C CA . GLU A 1 185 ? 3.648 10.901 -19.849 1.00 96.19 185 GLU A CA 1
ATOM 1472 C C . GLU A 1 185 ? 4.092 9.615 -20.580 1.00 96.19 185 GLU A C 1
ATOM 1474 O O . GLU A 1 185 ? 5.266 9.506 -20.972 1.00 96.19 185 GLU A O 1
ATOM 1479 N N . PRO A 1 186 ? 3.197 8.623 -20.772 1.00 96.00 186 PRO A N 1
ATOM 1480 C CA . PRO A 1 186 ? 3.560 7.341 -21.383 1.00 96.00 186 PRO A CA 1
ATOM 1481 C C . PRO A 1 186 ? 4.095 7.455 -22.816 1.00 96.00 186 PRO A C 1
ATOM 1483 O O . PRO A 1 186 ? 4.891 6.619 -23.239 1.00 96.00 186 PRO A O 1
ATOM 1486 N N . ASP A 1 187 ? 3.719 8.502 -23.553 1.00 96.69 187 ASP A N 1
ATOM 1487 C CA . ASP A 1 187 ? 4.198 8.787 -24.913 1.00 96.69 187 ASP A CA 1
ATOM 1488 C C . ASP A 1 187 ? 5.659 9.275 -24.965 1.00 96.69 187 ASP A C 1
ATOM 1490 O O . ASP A 1 187 ? 6.251 9.351 -26.042 1.00 96.69 187 ASP A O 1
ATOM 1494 N N . ARG A 1 188 ? 6.266 9.577 -23.811 1.00 96.06 188 ARG A N 1
ATOM 1495 C CA . ARG A 1 188 ? 7.670 10.004 -23.691 1.00 96.06 188 ARG A CA 1
ATOM 1496 C C . ARG A 1 188 ? 8.545 8.976 -22.997 1.00 96.06 188 ARG A C 1
ATOM 1498 O O . ARG A 1 188 ? 9.714 8.837 -23.351 1.00 96.06 188 ARG A O 1
ATOM 1505 N N . SER A 1 189 ? 8.013 8.300 -21.984 1.00 97.31 189 SER A N 1
ATOM 1506 C CA . SER A 1 189 ? 8.800 7.439 -21.095 1.00 97.31 189 SER A CA 1
ATOM 1507 C C . SER A 1 189 ? 8.160 6.078 -20.818 1.00 97.31 189 SER A C 1
ATOM 1509 O O . SER A 1 189 ? 8.628 5.369 -19.928 1.00 97.31 189 SER 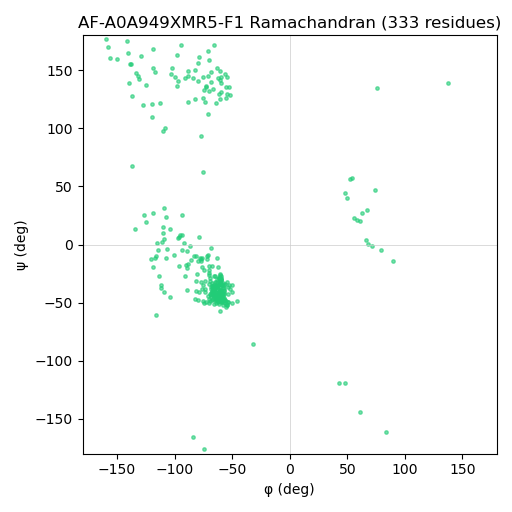A O 1
ATOM 1511 N N . GLY A 1 190 ? 7.134 5.685 -21.582 1.00 98.12 190 GLY A N 1
ATOM 1512 C CA . GLY A 1 190 ? 6.341 4.476 -21.352 1.00 98.12 190 GLY A CA 1
ATOM 1513 C C . GLY A 1 190 ? 7.164 3.205 -21.145 1.00 98.12 190 GLY A C 1
ATOM 1514 O O . GLY A 1 190 ? 6.865 2.454 -20.228 1.00 98.12 190 GLY A O 1
ATOM 1515 N N . PHE A 1 191 ? 8.243 2.993 -21.906 1.00 98.62 191 PHE A N 1
ATOM 1516 C CA . PHE A 1 191 ? 9.156 1.856 -21.720 1.00 98.62 191 PHE A CA 1
ATOM 1517 C C . PHE A 1 191 ? 9.862 1.880 -20.356 1.00 98.62 191 PHE A C 1
ATOM 1519 O O . PHE A 1 191 ? 9.909 0.875 -19.649 1.00 98.62 191 PHE A O 1
ATOM 1526 N N . ILE A 1 192 ? 10.387 3.045 -19.964 1.00 98.44 192 ILE A N 1
ATOM 1527 C CA . ILE A 1 192 ? 11.119 3.229 -18.703 1.00 98.44 192 ILE A CA 1
ATOM 1528 C C . ILE A 1 192 ? 10.169 3.070 -17.508 1.00 98.44 192 ILE A C 1
ATOM 1530 O O . ILE A 1 192 ? 10.560 2.504 -16.489 1.00 98.44 192 ILE A O 1
ATOM 1534 N N . GLN A 1 193 ? 8.913 3.508 -17.643 1.00 98.44 193 GLN A N 1
ATOM 1535 C CA . GLN A 1 193 ? 7.875 3.345 -16.620 1.00 98.44 193 GLN A CA 1
ATOM 1536 C C . GLN A 1 193 ? 7.589 1.871 -16.283 1.00 98.44 193 GLN A C 1
ATOM 1538 O O . GLN A 1 193 ? 7.187 1.571 -15.161 1.00 98.44 193 GLN A O 1
ATOM 1543 N N . GLN A 1 194 ? 7.846 0.931 -17.199 1.00 98.69 194 GLN A N 1
ATOM 1544 C CA . GLN A 1 194 ? 7.615 -0.494 -16.933 1.00 98.69 194 GLN A CA 1
ATOM 1545 C C . GLN A 1 194 ? 8.700 -1.148 -16.072 1.00 98.69 194 GLN A C 1
ATOM 1547 O O . GLN A 1 194 ? 8.501 -2.270 -15.594 1.00 98.69 194 GLN A O 1
ATOM 1552 N N . ALA A 1 195 ? 9.829 -0.467 -15.849 1.00 98.44 195 ALA A N 1
ATOM 1553 C CA . ALA A 1 195 ? 10.880 -0.950 -14.967 1.00 98.44 195 ALA A CA 1
ATOM 1554 C C . ALA A 1 195 ? 10.430 -0.953 -13.499 1.00 98.44 195 ALA A C 1
ATOM 1556 O O . ALA A 1 195 ? 9.665 -0.094 -13.052 1.00 98.44 195 ALA A O 1
ATOM 1557 N N . ASP A 1 196 ? 10.965 -1.900 -12.731 1.00 98.38 196 ASP A N 1
ATOM 1558 C CA . ASP A 1 196 ? 10.540 -2.187 -11.358 1.00 98.38 196 ASP A CA 1
ATOM 1559 C C . ASP A 1 196 ? 10.548 -0.958 -10.437 1.00 98.38 196 ASP A C 1
ATOM 1561 O O . ASP A 1 196 ? 9.648 -0.805 -9.611 1.00 98.38 196 ASP A O 1
ATOM 1565 N N . PHE A 1 197 ? 11.517 -0.048 -10.602 1.00 97.56 197 PHE A N 1
ATOM 1566 C CA . PHE A 1 197 ? 11.634 1.142 -9.753 1.00 97.56 197 PHE A CA 1
ATOM 1567 C C . PHE A 1 197 ? 10.396 2.050 -9.802 1.00 97.56 197 PHE A C 1
ATOM 1569 O O . PHE A 1 197 ? 10.114 2.740 -8.824 1.00 97.56 197 PHE A O 1
ATOM 1576 N N . TYR A 1 198 ? 9.683 2.083 -10.933 1.00 97.88 198 TYR A N 1
ATOM 1577 C CA . TYR A 1 198 ? 8.464 2.872 -11.102 1.00 97.88 198 TYR A CA 1
ATOM 1578 C C . TYR A 1 198 ? 7.226 1.986 -11.042 1.00 97.88 198 TYR A C 1
ATOM 1580 O O . TYR A 1 198 ? 6.278 2.311 -10.323 1.00 97.88 198 TYR A O 1
ATOM 1588 N N . LYS A 1 199 ? 7.244 0.844 -11.739 1.00 97.88 199 LYS A N 1
ATOM 1589 C CA . LYS A 1 199 ? 6.118 -0.091 -11.785 1.00 97.88 199 LYS A CA 1
ATOM 1590 C C . LYS A 1 199 ? 5.746 -0.633 -10.408 1.00 97.88 199 LYS A C 1
ATOM 1592 O O . LYS A 1 199 ? 4.562 -0.798 -10.154 1.00 97.88 199 LYS A O 1
ATOM 1597 N N . PHE A 1 200 ? 6.702 -0.827 -9.498 1.00 97.38 200 PHE A N 1
ATOM 1598 C CA . PHE A 1 200 ? 6.463 -1.325 -8.133 1.00 97.38 200 PHE A CA 1
ATOM 1599 C C . PHE A 1 200 ? 6.669 -0.262 -7.045 1.00 97.38 200 PHE A C 1
ATOM 1601 O O . PHE A 1 200 ? 7.063 -0.577 -5.917 1.00 97.38 200 PHE A O 1
ATOM 1608 N N . ARG A 1 201 ? 6.386 1.005 -7.377 1.00 94.38 201 ARG A N 1
ATOM 1609 C CA . ARG A 1 201 ? 6.212 2.086 -6.391 1.00 94.38 201 ARG A CA 1
ATOM 1610 C C . ARG A 1 201 ? 4.970 1.860 -5.517 1.00 94.38 201 ARG A C 1
ATOM 1612 O O . ARG A 1 201 ? 4.184 0.949 -5.792 1.00 94.38 201 ARG A O 1
ATOM 1619 N N . GLY A 1 202 ? 4.793 2.676 -4.479 1.00 93.81 202 GLY A N 1
ATOM 1620 C CA . GLY A 1 202 ? 3.722 2.503 -3.498 1.00 93.81 202 GLY A CA 1
ATOM 1621 C C . GLY A 1 202 ? 2.334 2.422 -4.133 1.00 93.81 202 GLY A C 1
ATOM 1622 O O . GLY A 1 202 ? 1.972 3.270 -4.946 1.00 93.81 202 GLY A O 1
ATOM 1623 N N . ARG A 1 203 ? 1.549 1.399 -3.773 1.00 96.00 203 ARG A N 1
ATOM 1624 C CA . ARG A 1 203 ? 0.123 1.292 -4.125 1.00 96.00 203 ARG A CA 1
ATOM 1625 C C . ARG A 1 203 ? -0.747 0.800 -2.988 1.00 96.00 203 ARG A C 1
ATOM 1627 O O . ARG A 1 203 ? -0.319 0.051 -2.108 1.00 96.00 203 ARG A O 1
ATOM 1634 N N . GLY A 1 204 ? -2.018 1.165 -3.066 1.00 96.38 204 GLY A N 1
ATOM 1635 C CA . GLY A 1 204 ? -3.046 0.660 -2.178 1.00 96.38 204 GLY A CA 1
ATOM 1636 C C . GLY A 1 204 ? -3.107 1.408 -0.856 1.00 96.38 204 GLY A C 1
ATOM 1637 O O . GLY A 1 204 ? -2.619 2.524 -0.701 1.00 96.38 204 GLY A O 1
ATOM 1638 N N . PHE A 1 205 ? -3.739 0.764 0.114 1.00 96.56 205 PHE A N 1
ATOM 1639 C CA . PHE A 1 205 ? -4.072 1.365 1.400 1.00 96.56 205 PHE A CA 1
ATOM 1640 C C . PHE A 1 205 ? -2.883 1.638 2.319 1.00 96.56 205 PHE A C 1
ATOM 1642 O O . PHE A 1 205 ? -2.959 2.522 3.165 1.00 96.56 205 PHE A O 1
ATOM 1649 N N . ILE A 1 206 ? -1.803 0.873 2.163 1.00 94.56 206 ILE A N 1
ATOM 1650 C CA . ILE A 1 206 ? -0.595 0.987 2.990 1.00 94.56 206 ILE A CA 1
ATOM 1651 C C . ILE A 1 206 ? 0.670 1.205 2.152 1.00 94.56 206 ILE A C 1
ATOM 1653 O O . ILE A 1 206 ? 1.768 0.948 2.630 1.00 94.56 206 ILE A O 1
ATOM 1657 N N . GLN A 1 207 ? 0.504 1.652 0.900 1.00 91.88 207 GLN A N 1
ATOM 1658 C CA . GLN A 1 207 ? 1.595 1.956 -0.034 1.00 91.88 207 GLN A CA 1
ATOM 1659 C C . GLN A 1 207 ? 2.583 0.788 -0.218 1.00 91.88 207 GLN A C 1
ATOM 1661 O O . GLN A 1 207 ? 3.789 0.918 -0.010 1.00 91.88 207 GLN A O 1
ATOM 1666 N N . ILE A 1 208 ? 2.067 -0.369 -0.645 1.00 93.44 208 ILE A N 1
ATOM 1667 C CA . ILE A 1 208 ? 2.881 -1.552 -0.937 1.00 93.44 208 ILE A CA 1
ATOM 1668 C C . ILE A 1 208 ? 3.874 -1.236 -2.052 1.00 93.44 208 ILE A C 1
ATOM 1670 O O . ILE A 1 208 ? 3.495 -0.805 -3.140 1.00 93.44 208 ILE A O 1
ATOM 1674 N N . THR A 1 209 ? 5.146 -1.470 -1.758 1.00 93.94 209 THR A N 1
ATOM 1675 C CA . THR A 1 209 ? 6.296 -1.246 -2.639 1.00 93.94 209 THR A CA 1
ATOM 1676 C C . THR A 1 209 ? 7.011 -2.569 -2.899 1.00 93.94 209 THR A C 1
ATOM 1678 O O . THR A 1 209 ? 6.759 -3.544 -2.195 1.00 93.94 209 THR A O 1
ATOM 1681 N N . TRP A 1 210 ? 7.935 -2.580 -3.862 1.00 94.94 210 TRP A N 1
ATOM 1682 C CA . TRP A 1 210 ? 8.856 -3.688 -4.165 1.00 94.94 210 TRP A CA 1
ATOM 1683 C C . TRP A 1 210 ? 8.241 -4.880 -4.898 1.00 94.94 210 TRP A C 1
ATOM 1685 O O . TRP A 1 210 ? 7.203 -5.414 -4.515 1.00 94.94 210 TRP A O 1
ATOM 1695 N N . ARG A 1 211 ? 8.944 -5.364 -5.924 1.00 97.56 211 ARG A N 1
ATOM 1696 C CA . ARG A 1 211 ? 8.558 -6.497 -6.774 1.00 97.56 211 ARG A CA 1
ATOM 1697 C C . ARG A 1 211 ? 8.193 -7.745 -5.978 1.00 97.56 211 ARG A C 1
ATOM 1699 O O . ARG A 1 211 ? 7.274 -8.452 -6.372 1.00 97.56 211 ARG A O 1
ATOM 1706 N N . SER A 1 212 ? 8.899 -8.030 -4.889 1.00 95.38 212 SER A N 1
ATOM 1707 C CA . SER A 1 212 ? 8.628 -9.164 -3.995 1.00 95.38 212 SER A CA 1
ATOM 1708 C C . SER A 1 212 ? 7.178 -9.195 -3.503 1.00 95.38 212 SER A C 1
ATOM 1710 O O . SER A 1 212 ? 6.505 -10.209 -3.663 1.00 95.38 212 SER A O 1
ATOM 1712 N N . ASN A 1 213 ? 6.658 -8.072 -3.006 1.00 96.25 213 ASN A N 1
ATOM 1713 C CA . ASN A 1 213 ? 5.277 -7.971 -2.540 1.00 96.25 213 ASN A CA 1
ATOM 1714 C C . ASN A 1 213 ? 4.282 -8.112 -3.700 1.00 96.25 213 ASN A C 1
ATOM 1716 O O . ASN A 1 213 ? 3.234 -8.740 -3.560 1.00 96.25 213 ASN A O 1
ATOM 1720 N N . TYR A 1 214 ? 4.611 -7.564 -4.871 1.00 98.25 214 TYR A N 1
ATOM 1721 C CA . TYR A 1 214 ? 3.780 -7.715 -6.067 1.00 98.25 214 TYR A CA 1
ATOM 1722 C C . TYR A 1 214 ? 3.786 -9.154 -6.601 1.00 98.25 214 TYR A C 1
ATOM 1724 O O . TYR A 1 214 ? 2.758 -9.622 -7.086 1.00 98.25 214 TYR A O 1
ATOM 1732 N N . ARG A 1 215 ? 4.888 -9.897 -6.443 1.00 98.12 215 ARG A N 1
ATOM 1733 C CA . ARG A 1 215 ? 4.979 -11.326 -6.778 1.00 98.12 215 ARG A CA 1
ATOM 1734 C C . ARG A 1 215 ? 3.992 -12.152 -5.951 1.00 98.12 215 ARG A C 1
ATOM 1736 O O . ARG A 1 215 ? 3.312 -13.017 -6.501 1.00 98.12 215 ARG A O 1
ATOM 1743 N N . ASP A 1 216 ? 3.848 -11.842 -4.666 1.00 97.94 216 ASP A N 1
ATOM 1744 C CA . ASP A 1 216 ? 2.852 -12.493 -3.809 1.00 97.94 216 ASP A CA 1
ATOM 1745 C C . ASP A 1 216 ? 1.416 -12.160 -4.249 1.00 97.94 216 ASP A C 1
ATOM 1747 O O . ASP A 1 216 ? 0.532 -13.023 -4.214 1.00 97.94 216 ASP A O 1
ATOM 1751 N N . ILE A 1 217 ? 1.177 -10.933 -4.731 1.00 98.62 217 ILE A N 1
ATOM 1752 C CA . ILE A 1 217 ? -0.113 -10.544 -5.322 1.00 98.62 217 ILE A CA 1
ATOM 1753 C C . ILE A 1 217 ? -0.382 -11.347 -6.599 1.00 98.62 217 ILE A C 1
ATOM 1755 O O . ILE A 1 217 ? -1.500 -11.834 -6.764 1.00 98.62 217 ILE A O 1
ATOM 1759 N N . VAL A 1 218 ? 0.612 -11.559 -7.471 1.00 98.81 218 VAL A N 1
ATOM 1760 C CA . VAL A 1 218 ? 0.453 -12.448 -8.639 1.00 98.81 218 VAL A CA 1
ATOM 1761 C C . VAL A 1 218 ? 0.011 -13.840 -8.197 1.00 98.81 218 VAL A C 1
ATOM 1763 O O . VAL A 1 218 ? -0.964 -14.367 -8.735 1.00 98.81 218 VAL A O 1
ATOM 1766 N N . GLY A 1 219 ? 0.671 -14.408 -7.182 1.00 98.38 219 GLY A N 1
ATOM 1767 C CA . GLY A 1 219 ? 0.301 -15.710 -6.626 1.00 98.38 219 GLY A CA 1
ATOM 1768 C C . GLY A 1 219 ? -1.149 -15.748 -6.130 1.00 98.38 219 GLY A C 1
ATOM 1769 O O . GLY A 1 219 ? -1.864 -16.720 -6.379 1.00 98.38 219 GLY A O 1
ATOM 1770 N N . PHE A 1 220 ? -1.628 -14.676 -5.493 1.00 98.56 220 PHE A N 1
ATOM 1771 C CA . PHE A 1 220 ? -3.041 -14.540 -5.130 1.00 98.56 220 PHE A CA 1
ATOM 1772 C C . PHE A 1 220 ? -3.963 -14.503 -6.358 1.00 98.56 220 PHE A C 1
ATOM 1774 O O . PHE A 1 220 ? -4.940 -15.249 -6.394 1.00 98.56 220 PHE A O 1
ATOM 1781 N N . VAL A 1 221 ? -3.656 -13.685 -7.369 1.00 98.75 221 VAL A N 1
ATOM 1782 C CA . VAL A 1 221 ? -4.474 -13.552 -8.588 1.00 98.75 221 VAL A CA 1
ATOM 1783 C C . VAL A 1 221 ? -4.573 -14.886 -9.332 1.00 98.75 221 VAL A C 1
ATOM 1785 O O . VAL A 1 221 ? -5.668 -15.310 -9.699 1.00 98.75 221 VAL A O 1
ATOM 1788 N N . GLN A 1 222 ? -3.459 -15.603 -9.494 1.00 98.69 222 GLN A N 1
ATOM 1789 C CA . GLN A 1 222 ? -3.427 -16.917 -10.147 1.00 98.69 222 GLN A CA 1
ATOM 1790 C C . GLN A 1 222 ? -4.293 -17.960 -9.423 1.00 98.69 222 GLN A C 1
ATOM 1792 O O . GLN A 1 222 ? -4.902 -18.817 -10.065 1.00 98.69 222 GLN A O 1
ATOM 1797 N N . ASN A 1 223 ? -4.406 -17.857 -8.097 1.00 98.12 223 ASN A N 1
ATOM 1798 C CA . ASN A 1 223 ? -5.211 -18.754 -7.267 1.00 98.12 223 ASN A CA 1
ATOM 1799 C C . ASN A 1 223 ? -6.607 -18.201 -6.931 1.00 98.12 223 ASN A C 1
ATOM 1801 O O . ASN A 1 223 ? -7.346 -18.826 -6.172 1.00 98.12 223 ASN A O 1
ATOM 1805 N N . TYR A 1 224 ? -7.001 -17.057 -7.497 1.00 98.31 224 TYR A N 1
ATOM 1806 C CA . TYR A 1 224 ? -8.261 -16.398 -7.162 1.00 98.31 224 TYR A CA 1
ATOM 1807 C C . TYR A 1 224 ? -9.472 -17.287 -7.482 1.00 98.31 224 TYR A C 1
ATOM 1809 O O . TYR A 1 224 ? -9.591 -17.824 -8.586 1.00 98.31 224 TYR A O 1
ATOM 1817 N N . SER A 1 225 ? -10.374 -17.452 -6.516 1.00 96.94 225 SER A N 1
ATOM 1818 C CA . SER A 1 225 ? -11.557 -18.323 -6.606 1.00 96.94 225 SER A CA 1
ATOM 1819 C C . SER A 1 225 ? -12.891 -17.570 -6.562 1.00 96.94 225 SER A C 1
ATOM 1821 O O . SER A 1 225 ? -13.944 -18.203 -6.600 1.00 96.94 225 SER A O 1
ATOM 1823 N N . GLY A 1 226 ? -12.860 -16.237 -6.470 1.00 96.88 226 GLY A N 1
ATOM 1824 C CA . GLY A 1 226 ? -14.061 -15.405 -6.463 1.00 96.88 226 GLY A CA 1
ATOM 1825 C C . GLY A 1 226 ? -14.593 -15.090 -7.865 1.00 96.88 226 GLY A C 1
ATOM 1826 O O . GLY A 1 226 ? -14.210 -15.713 -8.853 1.00 96.88 226 GLY A O 1
ATOM 1827 N N . ALA A 1 227 ? -15.490 -14.103 -7.938 1.00 97.38 227 ALA A N 1
ATOM 1828 C CA . ALA A 1 227 ? -16.255 -13.774 -9.143 1.00 97.38 227 ALA A CA 1
ATOM 1829 C C . ALA A 1 227 ? -15.887 -12.426 -9.795 1.00 97.38 227 ALA A C 1
ATOM 1831 O O . ALA A 1 227 ? -16.519 -12.044 -10.777 1.00 97.38 227 ALA A O 1
ATOM 1832 N N . ASP A 1 228 ? -14.902 -11.692 -9.265 1.00 98.06 228 ASP A N 1
ATOM 1833 C CA . ASP A 1 228 ? -14.512 -10.395 -9.825 1.00 98.06 228 ASP A CA 1
ATOM 1834 C C . ASP A 1 228 ? -13.959 -10.554 -11.260 1.00 98.06 228 ASP A C 1
ATOM 1836 O O . ASP A 1 228 ? -12.991 -11.296 -11.470 1.00 98.06 228 ASP A O 1
ATOM 1840 N N . PRO A 1 229 ? -14.561 -9.891 -12.267 1.00 98.06 229 PRO A N 1
ATOM 1841 C CA . PRO A 1 229 ? -14.224 -10.118 -13.670 1.00 98.06 229 PRO A CA 1
ATOM 1842 C C . PRO A 1 229 ? -12.806 -9.655 -14.023 1.00 98.06 229 PRO A C 1
ATOM 1844 O O . PRO A 1 229 ? -12.145 -10.293 -14.845 1.00 98.06 229 PRO A O 1
ATOM 1847 N N . THR A 1 230 ? -12.316 -8.588 -13.388 1.00 98.50 230 THR A N 1
ATOM 1848 C CA . THR A 1 230 ? -10.957 -8.073 -13.591 1.00 98.50 230 THR A CA 1
ATOM 1849 C C . THR A 1 230 ? -9.936 -9.102 -13.110 1.00 98.50 230 THR A C 1
ATOM 1851 O O . THR A 1 230 ? -9.023 -9.470 -13.853 1.00 98.50 230 THR A O 1
ATOM 1854 N N . LEU A 1 231 ? -10.129 -9.655 -11.909 1.00 98.62 231 LEU A N 1
ATOM 1855 C CA . LEU A 1 231 ? -9.262 -10.705 -11.369 1.00 98.62 231 LEU A CA 1
ATOM 1856 C C . LEU A 1 231 ? -9.316 -11.997 -12.181 1.00 98.62 231 LEU A C 1
ATOM 1858 O O . LEU A 1 231 ? -8.273 -12.602 -12.420 1.00 98.62 231 LEU A O 1
ATOM 1862 N N . LEU A 1 232 ? -10.495 -12.416 -12.643 1.00 98.62 232 LEU A N 1
ATOM 1863 C CA . LEU A 1 232 ? -10.625 -13.599 -13.499 1.00 98.62 232 LEU A CA 1
ATOM 1864 C C . LEU A 1 232 ? -9.904 -13.418 -14.844 1.00 98.62 232 LEU A C 1
ATOM 1866 O O . LEU A 1 232 ? -9.278 -14.365 -15.329 1.00 98.62 232 LEU A O 1
ATOM 1870 N N . ARG A 1 233 ? -9.920 -12.207 -15.418 1.00 98.56 233 ARG A N 1
ATOM 1871 C CA . ARG A 1 233 ? -9.161 -11.878 -16.634 1.00 98.56 233 ARG A CA 1
ATOM 1872 C C . ARG A 1 233 ? -7.654 -11.988 -16.406 1.00 98.56 233 ARG A C 1
ATOM 1874 O O . ARG A 1 233 ? -6.984 -12.672 -17.180 1.00 98.56 233 ARG A O 1
ATOM 1881 N N . TYR A 1 234 ? -7.120 -11.372 -15.349 1.00 98.69 234 TYR A N 1
ATOM 1882 C CA . TYR A 1 234 ? -5.689 -11.473 -15.035 1.00 98.69 234 TYR A CA 1
ATOM 1883 C C . TYR A 1 234 ? -5.277 -12.895 -14.650 1.00 98.69 234 TYR A C 1
ATOM 1885 O O . TYR A 1 234 ? -4.249 -13.375 -15.121 1.00 98.69 234 TYR A O 1
ATOM 1893 N N . LYS A 1 235 ? -6.109 -13.622 -13.896 1.00 98.69 235 LYS A N 1
ATOM 1894 C CA . LYS A 1 235 ? -5.899 -15.044 -13.600 1.00 98.69 235 LYS A CA 1
ATOM 1895 C C . LYS A 1 235 ? -5.716 -15.855 -14.879 1.00 98.69 235 LYS A C 1
ATOM 1897 O O . LYS A 1 235 ? -4.754 -16.608 -14.980 1.00 98.69 235 LYS A O 1
ATOM 1902 N N . ALA A 1 236 ? -6.608 -15.692 -15.858 1.00 98.56 236 ALA A N 1
ATOM 1903 C CA . ALA A 1 236 ? -6.505 -16.389 -17.138 1.00 98.56 236 ALA A CA 1
ATOM 1904 C C . ALA A 1 236 ? -5.235 -15.989 -17.910 1.00 98.56 236 ALA A C 1
ATOM 1906 O O . ALA A 1 236 ? -4.522 -16.859 -18.406 1.00 98.56 236 ALA A O 1
ATOM 1907 N N . ALA A 1 237 ? -4.915 -14.692 -17.960 1.00 98.31 237 ALA A N 1
ATOM 1908 C CA . ALA A 1 237 ? -3.726 -14.179 -18.645 1.00 98.31 237 ALA A CA 1
ATOM 1909 C C . ALA A 1 237 ? -2.400 -14.637 -18.004 1.00 98.31 237 ALA A C 1
ATOM 1911 O O . ALA A 1 237 ? -1.369 -14.704 -18.679 1.00 98.31 237 ALA A O 1
ATOM 1912 N N . TRP A 1 238 ? -2.410 -14.930 -16.702 1.00 98.38 238 TRP A N 1
ATOM 1913 C CA . TRP A 1 238 ? -1.221 -15.271 -15.920 1.00 98.38 238 TRP A CA 1
ATOM 1914 C C . TRP A 1 238 ? -1.128 -16.757 -15.552 1.00 98.38 238 TRP A C 1
ATOM 1916 O O . TRP A 1 238 ? -0.117 -17.159 -14.984 1.00 98.38 238 TRP A O 1
ATOM 1926 N N . ALA A 1 239 ? -2.128 -17.583 -15.878 1.00 96.50 239 ALA A N 1
ATOM 1927 C CA . ALA A 1 239 ? -2.288 -18.951 -15.365 1.00 96.50 239 ALA A CA 1
ATOM 1928 C C . ALA A 1 239 ? -1.073 -19.877 -15.561 1.00 96.50 239 ALA A C 1
ATOM 1930 O O . ALA A 1 239 ? -0.839 -20.760 -14.743 1.00 96.50 239 ALA A O 1
ATOM 1931 N N . THR A 1 240 ? -0.306 -19.694 -16.638 1.00 94.94 240 THR A N 1
ATOM 1932 C CA . THR A 1 240 ? 0.839 -20.555 -16.988 1.00 94.94 240 THR A CA 1
ATOM 1933 C C . THR A 1 240 ? 2.190 -19.869 -16.811 1.00 94.94 240 THR A C 1
ATOM 1935 O O . THR A 1 240 ? 3.211 -20.418 -17.221 1.00 94.94 240 THR A O 1
ATOM 1938 N N . LYS A 1 241 ? 2.210 -18.643 -16.282 1.00 97.81 241 LYS A N 1
ATOM 1939 C CA . LYS A 1 241 ? 3.431 -17.852 -16.125 1.00 97.81 241 LYS A CA 1
ATOM 1940 C C . LYS A 1 241 ? 3.964 -18.006 -14.706 1.00 97.81 241 LYS A C 1
ATOM 1942 O O . LYS A 1 241 ? 3.193 -17.992 -13.750 1.00 97.81 241 LYS A O 1
ATOM 1947 N N . ASP A 1 242 ? 5.280 -18.102 -14.564 1.00 97.69 242 ASP A N 1
ATOM 1948 C CA . ASP A 1 242 ? 5.907 -17.944 -13.253 1.00 97.69 242 ASP A CA 1
ATOM 1949 C C . ASP A 1 242 ? 5.574 -16.545 -12.685 1.00 97.69 242 ASP A C 1
ATOM 1951 O O . ASP A 1 242 ? 5.577 -15.573 -13.455 1.00 97.69 242 ASP A O 1
ATOM 1955 N N . PRO A 1 243 ? 5.274 -16.403 -11.377 1.00 98.12 243 PRO A N 1
ATOM 1956 C CA . PRO A 1 243 ? 4.951 -15.111 -10.779 1.00 98.12 243 PRO A CA 1
ATOM 1957 C C . PRO A 1 243 ? 5.989 -14.020 -11.040 1.00 98.12 243 PRO A C 1
ATOM 1959 O O . PRO A 1 243 ? 5.634 -12.855 -11.227 1.00 98.12 243 PRO A O 1
ATOM 1962 N N . ASP A 1 244 ? 7.272 -14.372 -11.092 1.00 97.50 244 ASP A N 1
ATOM 1963 C CA . ASP A 1 244 ? 8.316 -13.409 -11.393 1.00 97.50 244 ASP A CA 1
ATOM 1964 C C . ASP A 1 244 ? 8.313 -13.016 -12.877 1.00 97.50 244 ASP A C 1
ATOM 1966 O O . ASP A 1 244 ? 8.439 -11.836 -13.194 1.00 97.50 244 ASP A O 1
ATOM 1970 N N . THR A 1 245 ? 8.059 -13.945 -13.801 1.00 98.31 245 THR A N 1
ATOM 1971 C CA . THR A 1 245 ? 7.846 -13.605 -15.221 1.00 98.31 245 THR A CA 1
ATOM 1972 C C . THR A 1 245 ? 6.642 -12.678 -15.409 1.00 98.31 245 THR A C 1
ATOM 1974 O O . THR A 1 245 ? 6.685 -11.761 -16.236 1.00 98.31 245 THR A O 1
ATOM 1977 N N . VAL A 1 246 ? 5.567 -12.854 -14.633 1.00 98.69 246 VAL A N 1
ATOM 1978 C CA . VAL A 1 246 ? 4.435 -11.911 -14.632 1.00 98.69 246 VAL A CA 1
ATOM 1979 C C . VAL A 1 246 ? 4.896 -10.532 -14.179 1.00 98.69 246 VAL A C 1
ATOM 1981 O O . VAL A 1 246 ? 4.640 -9.568 -14.889 1.00 98.69 246 VAL A O 1
ATOM 1984 N N . CYS A 1 247 ? 5.642 -10.420 -13.077 1.00 98.50 247 CYS A N 1
ATOM 1985 C CA . CYS A 1 247 ? 6.181 -9.133 -12.634 1.00 98.50 247 CYS A CA 1
ATOM 1986 C C . CYS A 1 247 ? 7.072 -8.457 -13.696 1.00 98.50 247 CYS A C 1
ATOM 1988 O O . CYS A 1 247 ? 7.072 -7.232 -13.810 1.00 98.50 247 CYS A O 1
ATOM 1990 N N . THR A 1 248 ? 7.816 -9.214 -14.508 1.00 98.62 248 THR A N 1
ATOM 1991 C CA . THR A 1 248 ? 8.566 -8.646 -15.646 1.00 98.62 248 THR A CA 1
ATOM 1992 C C . THR A 1 248 ? 7.631 -8.158 -16.754 1.00 98.62 248 THR A C 1
ATOM 1994 O O . THR A 1 248 ? 7.767 -7.026 -17.219 1.00 98.62 248 THR A O 1
ATOM 1997 N N . THR A 1 249 ? 6.672 -8.987 -17.162 1.00 98.62 249 THR A N 1
ATOM 1998 C CA . THR A 1 249 ? 5.881 -8.776 -18.388 1.00 98.62 249 THR A CA 1
ATOM 1999 C C . THR A 1 249 ? 4.603 -7.961 -18.198 1.00 98.62 249 THR A C 1
ATOM 2001 O O . THR A 1 249 ? 4.079 -7.453 -19.184 1.00 98.62 249 THR A O 1
ATOM 2004 N N . SER A 1 250 ? 4.106 -7.803 -16.970 1.00 98.69 250 SER A N 1
ATOM 2005 C CA . SER A 1 250 ? 2.953 -6.949 -16.677 1.00 98.69 250 SER A CA 1
ATOM 2006 C C . SER A 1 250 ? 3.296 -5.471 -16.827 1.00 98.69 250 SER A C 1
ATOM 2008 O O . SER A 1 250 ? 4.469 -5.073 -16.745 1.00 98.69 250 SER A O 1
ATOM 2010 N N . THR A 1 251 ? 2.266 -4.658 -17.020 1.00 98.56 251 THR A N 1
ATOM 2011 C CA . THR A 1 251 ? 2.387 -3.210 -17.180 1.00 98.56 251 THR A CA 1
ATOM 2012 C C . THR A 1 251 ? 2.110 -2.461 -15.874 1.00 98.56 251 THR A C 1
ATOM 2014 O O . THR A 1 251 ? 1.553 -3.004 -14.920 1.00 98.56 251 THR A O 1
ATOM 2017 N N . ASN A 1 252 ? 2.519 -1.198 -15.807 1.00 97.56 252 ASN A N 1
ATOM 2018 C CA . ASN A 1 252 ? 2.153 -0.261 -14.754 1.00 97.56 252 ASN A CA 1
ATOM 2019 C C . ASN A 1 252 ? 0.626 -0.112 -14.655 1.00 97.56 252 ASN A C 1
ATOM 2021 O O . ASN A 1 252 ? 0.074 -0.076 -13.555 1.00 97.56 252 ASN A O 1
ATOM 2025 N N . GLU A 1 253 ? -0.037 -0.088 -15.805 1.00 97.69 253 GLU A N 1
ATOM 2026 C CA . GLU A 1 253 ? -1.479 0.052 -15.956 1.00 97.69 253 GLU A CA 1
ATOM 2027 C C . GLU A 1 253 ? -2.218 -1.187 -15.437 1.00 97.69 253 GLU A C 1
ATOM 2029 O O . GLU A 1 253 ? -3.254 -1.039 -14.790 1.00 97.69 253 GLU A O 1
ATOM 2034 N N . ASP A 1 254 ? -1.656 -2.390 -15.623 1.00 98.62 254 ASP A N 1
ATOM 2035 C CA . ASP A 1 254 ? -2.219 -3.625 -15.064 1.00 98.62 254 ASP A CA 1
ATOM 2036 C C . ASP A 1 254 ? -2.358 -3.517 -13.538 1.00 98.62 254 ASP A C 1
ATOM 2038 O O . ASP A 1 254 ? -3.362 -3.923 -12.950 1.00 98.62 254 ASP A O 1
ATOM 2042 N N . TRP A 1 255 ? -1.349 -2.937 -12.881 1.00 98.31 255 TRP A N 1
ATOM 2043 C CA . TRP A 1 255 ? -1.349 -2.741 -11.433 1.00 98.31 255 TRP A CA 1
ATOM 2044 C C . TRP A 1 255 ? -2.296 -1.631 -10.991 1.00 98.31 255 TRP A C 1
ATOM 2046 O O . TRP A 1 255 ? -2.995 -1.802 -9.992 1.00 98.31 255 TRP A O 1
ATOM 2056 N N . ASP A 1 256 ? -2.352 -0.519 -11.722 1.00 97.12 256 ASP A N 1
ATOM 2057 C CA . ASP A 1 256 ? -3.307 0.553 -11.429 1.00 97.12 256 ASP A CA 1
ATOM 2058 C C . ASP A 1 256 ? -4.756 0.036 -11.553 1.00 97.12 256 ASP A C 1
ATOM 2060 O O . ASP A 1 256 ? -5.592 0.303 -10.685 1.00 97.12 256 ASP A O 1
ATOM 2064 N N . GLU A 1 257 ? -5.044 -0.806 -12.548 1.00 98.06 257 GLU A N 1
ATOM 2065 C CA . GLU A 1 257 ? -6.349 -1.448 -12.703 1.00 98.06 257 GLU A CA 1
ATOM 2066 C C . GLU A 1 257 ? -6.631 -2.481 -11.605 1.00 98.06 257 GLU A C 1
ATOM 2068 O O . GLU A 1 257 ? -7.719 -2.471 -11.030 1.00 98.06 257 GLU A O 1
ATOM 2073 N N . LEU A 1 258 ? -5.674 -3.350 -11.266 1.00 98.44 258 LEU A N 1
ATOM 2074 C CA . LEU A 1 258 ? -5.850 -4.344 -10.203 1.00 98.44 258 LEU A CA 1
ATOM 2075 C C . LEU A 1 258 ? -6.175 -3.690 -8.858 1.00 98.44 258 LEU A C 1
ATOM 2077 O O . LEU A 1 258 ? -7.067 -4.160 -8.151 1.00 98.44 258 LEU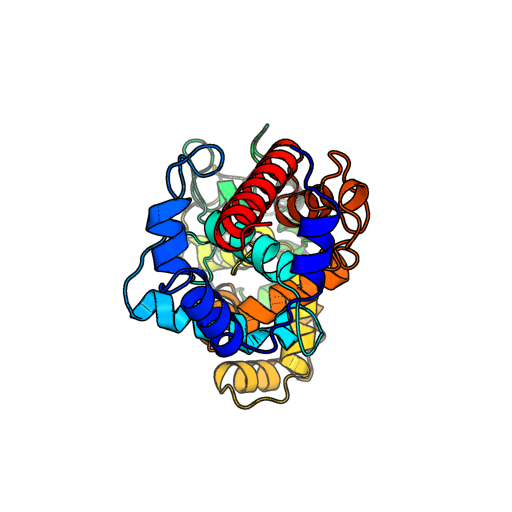 A O 1
ATOM 2081 N N . PHE A 1 259 ? -5.500 -2.598 -8.502 1.00 97.69 259 PHE A N 1
ATOM 2082 C CA . PHE A 1 259 ? -5.776 -1.883 -7.255 1.00 97.69 259 PHE A CA 1
ATOM 2083 C C . PHE A 1 259 ? -7.044 -1.017 -7.326 1.00 97.69 259 PHE A C 1
ATOM 2085 O O . PHE A 1 259 ? -7.723 -0.880 -6.308 1.00 97.69 259 PHE A O 1
ATOM 2092 N N . GLY A 1 260 ? -7.384 -0.458 -8.491 1.00 95.81 260 GLY A N 1
ATOM 2093 C CA . GLY A 1 260 ? -8.516 0.462 -8.656 1.00 95.81 260 GLY A CA 1
ATOM 2094 C C . GLY A 1 260 ? -9.858 -0.187 -9.018 1.00 95.81 260 GLY A C 1
ATOM 2095 O O . GLY A 1 260 ? -10.905 0.357 -8.674 1.00 95.81 260 GLY A O 1
ATOM 2096 N N . SER A 1 261 ? -9.851 -1.351 -9.675 1.00 95.94 261 SER A N 1
ATOM 2097 C CA . SER A 1 261 ? -11.015 -1.905 -10.399 1.00 95.94 261 SER A CA 1
ATOM 2098 C C . SER A 1 261 ? -11.388 -3.336 -9.991 1.00 95.94 261 SER A C 1
ATOM 2100 O O . SER A 1 261 ? -11.980 -4.072 -10.778 1.00 95.94 261 SER A O 1
ATOM 2102 N N . THR A 1 262 ? -11.044 -3.741 -8.764 1.00 96.06 262 THR A N 1
ATOM 2103 C CA . THR A 1 262 ? -11.337 -5.083 -8.210 1.00 96.06 262 THR A CA 1
ATOM 2104 C C . THR A 1 262 ? -12.228 -5.030 -6.967 1.00 96.06 262 THR A C 1
ATOM 2106 O O . THR A 1 262 ? -12.112 -5.861 -6.069 1.00 96.06 262 THR A O 1
ATOM 2109 N N . ASN A 1 263 ? -13.062 -3.989 -6.842 1.00 93.75 263 ASN A N 1
ATOM 2110 C CA . ASN A 1 263 ? -13.888 -3.740 -5.653 1.00 93.75 263 ASN A CA 1
ATOM 2111 C C . ASN A 1 263 ? -13.091 -3.856 -4.331 1.00 93.75 263 ASN A C 1
ATOM 2113 O O . ASN A 1 263 ? -13.525 -4.480 -3.362 1.00 93.75 263 ASN A O 1
ATOM 2117 N N . LEU A 1 264 ? -11.888 -3.270 -4.320 1.00 96.69 264 LEU A N 1
ATOM 2118 C CA . LEU A 1 264 ? -10.934 -3.260 -3.203 1.00 96.69 264 LEU A CA 1
ATOM 2119 C C . LEU A 1 264 ? -10.304 -4.618 -2.841 1.00 96.69 264 LEU A C 1
ATOM 2121 O O . LEU A 1 264 ? -9.460 -4.651 -1.948 1.00 96.69 264 LEU A O 1
ATOM 2125 N N . ILE A 1 265 ? -10.622 -5.714 -3.540 1.00 98.25 265 ILE A N 1
ATOM 2126 C CA . ILE A 1 265 ? -10.117 -7.061 -3.223 1.00 98.25 265 ILE A CA 1
ATOM 2127 C C . ILE A 1 265 ? -8.587 -7.088 -3.211 1.00 98.25 265 ILE A C 1
ATOM 2129 O O . ILE A 1 265 ? -7.991 -7.545 -2.236 1.00 98.25 265 ILE A O 1
ATOM 2133 N N . VAL A 1 266 ? -7.937 -6.577 -4.263 1.00 98.56 266 VAL A N 1
ATOM 2134 C CA . VAL A 1 266 ? -6.464 -6.558 -4.336 1.00 98.56 266 VAL A CA 1
ATOM 2135 C C . VAL A 1 266 ? -5.881 -5.621 -3.287 1.00 98.56 266 VAL A C 1
ATOM 2137 O O . VAL A 1 266 ? -4.938 -5.999 -2.599 1.00 98.56 266 VAL A O 1
ATOM 2140 N N . ALA A 1 267 ? -6.459 -4.431 -3.115 1.00 98.19 267 ALA A N 1
ATOM 2141 C CA . ALA A 1 267 ? -5.978 -3.451 -2.145 1.00 98.19 267 ALA A CA 1
ATOM 2142 C C . ALA A 1 267 ? -6.029 -3.987 -0.701 1.00 98.19 267 ALA A C 1
ATOM 2144 O O . ALA A 1 267 ? -5.071 -3.811 0.053 1.00 98.19 267 ALA A O 1
ATOM 2145 N N . CYS A 1 268 ? -7.105 -4.686 -0.330 1.00 98.56 268 CYS A N 1
ATOM 2146 C CA . CYS A 1 268 ? -7.248 -5.3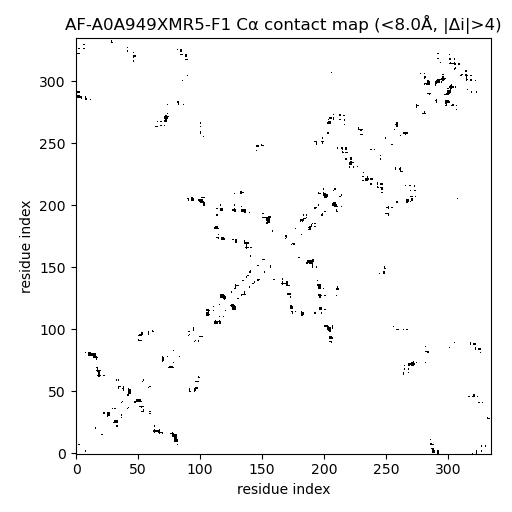50 0.965 1.00 98.56 268 CYS A CA 1
ATOM 2147 C C . CYS A 1 268 ? -6.334 -6.575 1.076 1.00 98.56 268 CYS A C 1
ATOM 2149 O O . CYS A 1 268 ? -5.650 -6.747 2.085 1.00 98.56 268 CYS A O 1
ATOM 2151 N N . ARG A 1 269 ? -6.252 -7.413 0.036 1.00 98.50 269 ARG A N 1
ATOM 2152 C CA . ARG A 1 269 ? -5.389 -8.599 0.067 1.00 98.50 269 ARG A CA 1
ATOM 2153 C C . ARG A 1 269 ? -3.907 -8.247 0.175 1.00 98.50 269 ARG A C 1
ATOM 2155 O O . ARG A 1 269 ? -3.164 -8.948 0.860 1.00 98.50 269 ARG A O 1
ATOM 2162 N N . ALA A 1 270 ? -3.482 -7.158 -0.457 1.00 98.44 270 ALA A N 1
ATOM 2163 C CA . ALA A 1 270 ? -2.110 -6.678 -0.392 1.00 98.44 270 ALA A CA 1
ATOM 2164 C C . ALA A 1 270 ? -1.678 -6.357 1.054 1.00 98.44 270 ALA A C 1
ATOM 2166 O O . ALA A 1 270 ? -0.535 -6.630 1.417 1.00 98.44 270 ALA A O 1
ATOM 2167 N N . ILE A 1 271 ? -2.597 -5.882 1.911 1.00 98.50 271 ILE A N 1
ATOM 2168 C CA . ILE A 1 271 ? -2.344 -5.704 3.352 1.00 98.50 271 ILE A CA 1
ATOM 2169 C C . ILE A 1 271 ? -2.029 -7.048 4.018 1.00 98.50 271 ILE A C 1
ATOM 2171 O O . ILE A 1 271 ? -1.043 -7.143 4.746 1.00 98.50 271 ILE A O 1
ATOM 2175 N N . GLY A 1 272 ? -2.837 -8.083 3.767 1.00 98.50 272 GLY A N 1
ATOM 2176 C CA . GLY A 1 272 ? -2.654 -9.405 4.376 1.00 98.50 272 GLY A CA 1
ATOM 2177 C C . GLY A 1 272 ? -1.367 -10.100 3.934 1.00 98.50 272 GLY A C 1
ATOM 2178 O O . GLY A 1 272 ? -0.639 -10.652 4.759 1.00 98.50 272 GLY A O 1
ATOM 2179 N N . LEU A 1 273 ? -1.026 -10.005 2.647 1.00 98.38 273 LEU A N 1
ATOM 2180 C CA . LEU A 1 273 ? 0.239 -10.528 2.121 1.00 98.38 273 LEU A CA 1
ATOM 2181 C C . LEU A 1 273 ? 1.445 -9.813 2.746 1.00 98.38 273 LEU A C 1
ATOM 2183 O O . LEU A 1 273 ? 2.357 -10.469 3.249 1.00 98.38 273 LEU A O 1
ATOM 2187 N N . HIS A 1 274 ? 1.410 -8.481 2.814 1.00 97.69 274 HIS A N 1
ATOM 2188 C CA . HIS A 1 274 ? 2.471 -7.699 3.447 1.00 97.69 274 HIS A CA 1
ATOM 2189 C C . HIS A 1 274 ? 2.579 -7.964 4.954 1.00 97.69 274 HIS A C 1
ATOM 2191 O O . HIS A 1 274 ? 3.681 -8.056 5.495 1.00 97.69 274 HIS A O 1
ATOM 2197 N N . ASN A 1 275 ? 1.447 -8.151 5.639 1.00 98.06 275 ASN A N 1
ATOM 2198 C CA . ASN A 1 275 ? 1.409 -8.586 7.032 1.00 98.06 275 ASN A CA 1
ATOM 2199 C C . ASN A 1 275 ? 2.179 -9.894 7.227 1.00 98.06 275 ASN A C 1
ATOM 2201 O O . ASN A 1 275 ? 3.074 -9.956 8.073 1.00 98.06 275 ASN A O 1
ATOM 2205 N N . ARG A 1 276 ? 1.882 -10.902 6.404 1.00 97.19 276 ARG A N 1
ATOM 2206 C CA . ARG A 1 276 ? 2.532 -12.214 6.448 1.00 97.19 276 ARG A CA 1
ATOM 2207 C C . ARG A 1 276 ? 4.033 -12.118 6.188 1.00 97.19 276 ARG A C 1
ATOM 2209 O O . ARG A 1 276 ? 4.826 -12.590 7.002 1.00 97.19 276 ARG A O 1
ATOM 2216 N N . ALA A 1 277 ? 4.430 -11.447 5.107 1.00 95.06 277 ALA A N 1
ATOM 2217 C CA . ALA A 1 277 ? 5.837 -11.239 4.759 1.00 95.06 277 ALA A CA 1
ATOM 2218 C C . ALA A 1 277 ? 6.596 -10.449 5.847 1.00 95.06 277 ALA A C 1
ATOM 2220 O O . ALA A 1 277 ? 7.758 -10.725 6.144 1.00 95.06 277 ALA A O 1
ATOM 2221 N N . GLY A 1 278 ? 5.920 -9.510 6.515 1.00 94.12 278 GLY A N 1
ATOM 2222 C CA . GLY A 1 278 ? 6.450 -8.713 7.623 1.00 94.12 278 GLY A CA 1
ATOM 2223 C C . GLY A 1 278 ? 6.497 -9.424 8.985 1.00 94.12 278 GLY A C 1
ATOM 2224 O O . GLY A 1 278 ? 6.824 -8.783 9.997 1.00 94.12 278 GLY A O 1
ATOM 2225 N N . GLY A 1 279 ? 6.179 -10.723 9.031 1.00 96.38 279 GLY A N 1
ATOM 2226 C CA . GLY A 1 279 ? 6.146 -11.539 10.244 1.00 96.38 279 GLY A CA 1
ATOM 2227 C C . GLY A 1 279 ? 4.933 -11.244 11.123 1.00 96.38 279 GLY A C 1
ATOM 2228 O O . GLY A 1 279 ? 5.097 -11.009 12.318 1.00 96.38 279 GLY A O 1
ATOM 2229 N N . ASN A 1 280 ? 3.749 -11.176 10.522 1.00 97.75 280 ASN A N 1
ATOM 2230 C CA . ASN A 1 280 ? 2.451 -11.000 11.174 1.00 97.75 280 ASN A CA 1
ATOM 2231 C C . ASN A 1 280 ? 2.397 -9.797 12.132 1.00 97.75 280 ASN A C 1
ATOM 2233 O O . ASN A 1 280 ? 2.120 -9.921 13.325 1.00 97.75 280 ASN A O 1
ATOM 2237 N N . TYR A 1 281 ? 2.707 -8.598 11.633 1.00 97.88 281 TYR A N 1
ATOM 2238 C CA . TYR A 1 281 ? 2.693 -7.381 12.453 1.00 97.88 281 T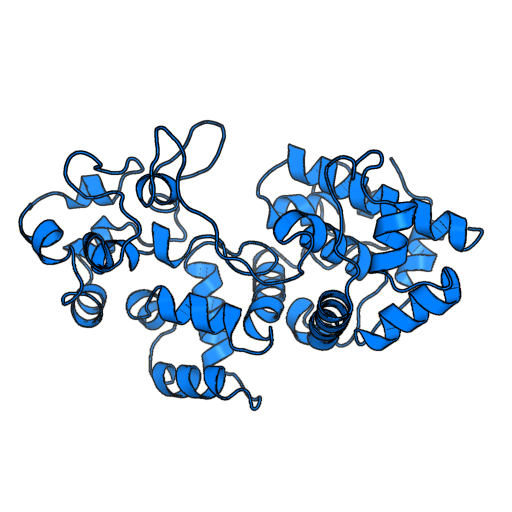YR A CA 1
ATOM 2239 C C . TYR A 1 281 ? 1.284 -6.893 12.848 1.00 97.88 281 TYR A C 1
ATOM 2241 O O . TYR A 1 281 ? 1.184 -6.015 13.703 1.00 97.88 281 TYR A O 1
ATOM 2249 N N . LEU A 1 282 ? 0.218 -7.421 12.236 1.00 98.12 282 LEU A N 1
ATOM 2250 C CA . LEU A 1 282 ? -1.183 -7.162 12.598 1.00 98.12 282 LEU A CA 1
ATOM 2251 C C . LEU A 1 282 ? -1.666 -8.019 13.783 1.00 98.12 282 LEU A C 1
ATOM 2253 O O . LEU A 1 282 ? -2.747 -7.771 14.319 1.00 98.12 282 LEU A O 1
ATOM 2257 N N . GLU A 1 283 ? -0.885 -9.011 14.217 1.00 97.56 283 GLU A N 1
ATOM 2258 C CA . GLU A 1 283 ? -1.135 -9.749 15.458 1.00 97.56 283 GLU A CA 1
ATOM 2259 C C . GLU A 1 283 ? -0.699 -8.891 16.652 1.00 97.56 283 GLU A C 1
ATOM 2261 O O . GLU A 1 283 ? 0.477 -8.867 17.027 1.00 97.56 283 GLU A O 1
ATOM 2266 N N . LEU A 1 284 ? -1.646 -8.140 17.221 1.00 98.38 284 LEU A N 1
ATOM 2267 C CA . LEU A 1 284 ? -1.412 -7.219 18.335 1.00 98.38 284 LEU A CA 1
ATOM 2268 C C . LEU A 1 284 ? -1.566 -7.908 19.695 1.00 98.38 284 LEU A C 1
ATOM 2270 O O . LEU A 1 284 ? -2.429 -8.763 19.880 1.00 98.38 284 LEU A O 1
ATOM 2274 N N . SER A 1 285 ? -0.751 -7.498 20.668 1.00 98.00 285 SER A N 1
ATOM 2275 C CA . SER A 1 285 ? -0.815 -8.040 22.027 1.00 98.00 285 SER A CA 1
ATOM 2276 C C . SER A 1 285 ? -2.010 -7.490 22.809 1.00 98.00 285 SER A C 1
ATOM 2278 O O . SER A 1 285 ? -2.334 -6.307 22.712 1.00 98.00 285 SER A O 1
ATOM 2280 N N . ALA A 1 286 ? -2.608 -8.337 23.649 1.00 97.06 286 ALA A N 1
ATOM 2281 C CA . ALA A 1 286 ? -3.594 -7.935 24.654 1.00 97.06 286 ALA A CA 1
ATOM 2282 C C . ALA A 1 286 ? -2.956 -7.479 25.988 1.00 97.06 286 ALA A C 1
ATOM 2284 O O . ALA A 1 286 ? -3.668 -7.084 26.908 1.00 97.06 286 ALA A O 1
ATOM 2285 N N . ASP A 1 287 ? -1.625 -7.511 26.109 1.00 97.19 287 ASP A N 1
ATOM 2286 C CA . ASP A 1 287 ? -0.884 -6.914 27.228 1.00 97.19 287 ASP A CA 1
ATOM 2287 C C . ASP A 1 287 ? -0.564 -5.447 26.904 1.00 97.19 287 ASP A C 1
ATOM 2289 O O . ASP A 1 287 ? 0.105 -5.161 25.903 1.00 97.19 287 ASP A O 1
ATOM 2293 N N . ALA A 1 288 ? -1.004 -4.508 27.749 1.00 97.25 288 ALA A N 1
ATOM 2294 C CA . ALA A 1 288 ? -0.816 -3.083 27.494 1.00 97.25 288 ALA A CA 1
ATOM 2295 C C . ALA A 1 288 ? 0.658 -2.656 27.457 1.00 97.25 288 ALA A C 1
ATOM 2297 O O . ALA A 1 288 ? 1.013 -1.781 26.660 1.00 97.25 288 ALA A O 1
ATOM 2298 N N . ASN A 1 289 ? 1.528 -3.285 28.254 1.00 96.62 289 ASN A N 1
ATOM 2299 C CA . ASN A 1 289 ? 2.963 -2.997 28.255 1.00 96.62 289 ASN A CA 1
ATOM 2300 C C . ASN A 1 289 ? 3.604 -3.419 26.933 1.00 96.62 289 ASN A C 1
ATOM 2302 O O . ASN A 1 289 ? 4.466 -2.713 26.410 1.00 96.62 289 ASN A O 1
ATOM 2306 N N . VAL A 1 290 ? 3.168 -4.548 26.368 1.00 98.00 290 VAL A N 1
ATOM 2307 C CA . VAL A 1 290 ? 3.658 -5.019 25.067 1.00 98.00 290 VAL A CA 1
ATOM 2308 C C . VAL A 1 290 ? 3.091 -4.164 23.939 1.00 98.00 290 VAL A C 1
ATOM 2310 O O . VAL A 1 290 ? 3.856 -3.673 23.107 1.00 98.00 290 VAL A O 1
ATOM 2313 N N . LEU A 1 291 ? 1.773 -3.947 23.931 1.00 98.44 291 LEU A N 1
ATOM 2314 C CA . LEU A 1 291 ? 1.060 -3.209 22.889 1.00 98.44 291 LEU A CA 1
ATOM 2315 C C . LEU A 1 291 ? 1.600 -1.781 22.731 1.00 98.44 291 LEU A C 1
ATOM 2317 O O . LEU A 1 291 ? 1.833 -1.319 21.611 1.00 98.44 291 LEU A O 1
ATOM 2321 N N . THR A 1 292 ? 1.832 -1.094 23.853 1.00 97.56 292 THR A N 1
ATOM 2322 C CA . THR A 1 292 ? 2.270 0.312 23.888 1.00 97.56 292 THR A CA 1
ATOM 2323 C C . THR A 1 292 ? 3.784 0.487 24.019 1.00 97.56 292 THR A C 1
ATOM 2325 O O . THR A 1 292 ? 4.265 1.615 24.161 1.00 97.56 292 THR A O 1
ATOM 2328 N N . ALA A 1 293 ? 4.561 -0.596 23.916 1.00 96.88 293 ALA A N 1
ATOM 2329 C CA . ALA A 1 293 ? 6.015 -0.524 23.971 1.00 96.88 293 ALA A CA 1
ATOM 2330 C C . ALA A 1 293 ? 6.574 0.451 22.922 1.00 96.88 293 ALA A C 1
ATOM 2332 O O . ALA A 1 293 ? 6.182 0.459 21.750 1.00 96.88 293 ALA A O 1
ATOM 2333 N N . ALA A 1 294 ? 7.531 1.280 23.346 1.00 95.19 294 ALA A N 1
ATOM 2334 C CA . ALA A 1 294 ? 8.233 2.189 22.445 1.00 95.19 294 ALA A CA 1
ATOM 2335 C C . ALA A 1 294 ? 9.248 1.471 21.549 1.00 95.19 294 ALA A C 1
ATOM 2337 O O . ALA A 1 294 ? 9.586 1.981 20.480 1.00 95.19 294 ALA A O 1
ATOM 2338 N N . SER A 1 295 ? 9.705 0.288 21.955 1.00 95.69 295 SER A N 1
ATOM 2339 C CA . SER A 1 295 ? 10.501 -0.599 21.120 1.00 95.69 295 SER A CA 1
ATOM 2340 C C . SER A 1 295 ? 9.605 -1.387 20.148 1.00 95.69 295 SER A C 1
ATOM 2342 O O . SER A 1 295 ? 8.512 -1.840 20.512 1.00 95.69 295 SER A O 1
ATOM 2344 N N . PRO A 1 296 ? 10.046 -1.578 18.894 1.00 96.50 296 PRO A N 1
ATOM 2345 C CA . PRO A 1 296 ? 9.367 -2.476 17.974 1.00 96.50 296 PRO A CA 1
ATOM 2346 C C . PRO A 1 296 ? 9.596 -3.926 18.426 1.00 96.50 296 PRO A C 1
ATOM 2348 O O . PRO A 1 296 ? 10.713 -4.432 18.365 1.00 96.50 296 PRO A O 1
ATOM 2351 N N . GLN A 1 297 ? 8.535 -4.594 18.873 1.00 97.19 297 GLN A N 1
ATOM 2352 C CA . GLN A 1 297 ? 8.524 -6.009 19.261 1.00 97.19 297 GLN A CA 1
ATOM 2353 C C . GLN A 1 297 ? 7.227 -6.674 18.780 1.00 97.19 297 GLN A C 1
ATOM 2355 O O . GLN A 1 297 ? 6.298 -5.976 18.373 1.00 97.19 297 GLN A O 1
ATOM 2360 N N . GLN A 1 298 ? 7.158 -8.012 18.751 1.00 97.94 298 GLN A N 1
ATOM 2361 C CA . GLN A 1 298 ? 5.915 -8.715 18.378 1.00 97.94 298 GLN A CA 1
ATOM 2362 C C . GLN A 1 298 ? 4.745 -8.206 19.226 1.00 97.94 298 GLN A C 1
ATOM 2364 O O . GLN A 1 298 ? 4.896 -8.004 20.429 1.00 97.94 298 GLN A O 1
ATOM 2369 N N . GLY A 1 299 ? 3.603 -7.956 18.587 1.00 98.12 299 GLY A N 1
ATOM 2370 C CA . GLY A 1 299 ? 2.416 -7.452 19.266 1.00 98.12 299 GLY A CA 1
ATOM 2371 C C . GLY A 1 299 ? 2.401 -5.956 19.581 1.00 98.12 299 GLY A C 1
ATOM 2372 O O . GLY A 1 299 ? 1.372 -5.486 20.066 1.00 98.12 299 GLY A O 1
ATOM 2373 N N . SER A 1 300 ? 3.479 -5.197 19.325 1.00 98.44 300 SER A N 1
ATOM 2374 C CA . SER A 1 300 ? 3.515 -3.755 19.613 1.00 98.44 300 SER A CA 1
ATOM 2375 C C . SER A 1 300 ? 3.065 -2.889 18.436 1.00 98.44 300 SER A C 1
ATOM 2377 O O . SER A 1 300 ? 3.415 -3.131 17.277 1.00 98.44 300 SER A O 1
ATOM 2379 N N . LEU A 1 301 ? 2.361 -1.796 18.744 1.00 98.50 301 LEU A N 1
ATOM 2380 C CA . LEU A 1 301 ? 1.966 -0.781 17.759 1.00 98.50 301 LEU A CA 1
ATOM 2381 C C . LEU A 1 301 ? 3.187 -0.158 17.070 1.00 98.50 301 LEU A C 1
ATOM 2383 O O . LEU A 1 301 ? 3.154 0.135 15.877 1.00 98.50 301 LEU A O 1
ATOM 2387 N N . CYS A 1 302 ? 4.295 -0.001 17.802 1.00 97.94 302 CYS A N 1
ATOM 2388 C CA . CYS A 1 302 ? 5.544 0.507 17.239 1.00 97.94 302 CYS A CA 1
ATOM 2389 C C . CYS A 1 302 ? 6.098 -0.432 16.153 1.00 97.94 302 CYS A C 1
ATOM 2391 O O . CYS A 1 302 ? 6.565 0.034 15.115 1.00 97.94 302 CYS A O 1
ATOM 2393 N N . ARG A 1 303 ? 6.003 -1.758 16.329 1.00 98.12 303 ARG A N 1
ATOM 2394 C CA . ARG A 1 303 ? 6.406 -2.706 15.281 1.00 98.12 303 ARG A CA 1
ATOM 2395 C C . ARG A 1 303 ? 5.518 -2.596 14.048 1.00 98.12 303 ARG A C 1
ATOM 2397 O O . ARG A 1 303 ? 6.061 -2.553 12.948 1.00 98.12 303 ARG A O 1
ATOM 2404 N N . MET A 1 304 ? 4.198 -2.537 14.219 1.00 98.00 304 MET A N 1
ATOM 2405 C CA . MET A 1 304 ? 3.263 -2.375 13.100 1.00 98.00 304 MET A CA 1
ATOM 2406 C C . MET A 1 304 ? 3.564 -1.102 12.300 1.00 98.00 304 MET A C 1
ATOM 2408 O O . MET A 1 304 ? 3.790 -1.172 11.093 1.00 98.00 304 MET A O 1
ATOM 2412 N N . GLY A 1 305 ? 3.665 0.047 12.975 1.00 97.12 305 GLY A N 1
ATOM 2413 C CA . GLY A 1 305 ? 3.990 1.317 12.324 1.00 97.12 305 GLY A CA 1
ATOM 2414 C C . GLY A 1 305 ? 5.347 1.291 11.615 1.00 97.12 305 GLY A C 1
ATOM 2415 O O . GLY A 1 305 ? 5.472 1.815 10.509 1.00 97.12 305 GLY A O 1
ATOM 2416 N N . LEU A 1 306 ? 6.360 0.647 12.208 1.00 96.19 306 LEU A N 1
ATOM 2417 C CA . LEU A 1 306 ? 7.686 0.514 11.600 1.00 96.19 306 LEU A CA 1
ATOM 2418 C C . LEU A 1 306 ? 7.676 -0.383 10.359 1.00 96.19 306 LEU A C 1
ATOM 2420 O O . LEU A 1 306 ? 8.364 -0.068 9.394 1.00 96.19 306 LEU A O 1
ATOM 2424 N N . ARG A 1 307 ? 6.923 -1.488 10.372 1.00 95.25 307 ARG A N 1
ATOM 2425 C CA . ARG A 1 307 ? 6.842 -2.411 9.230 1.00 95.25 307 ARG A CA 1
ATOM 2426 C C . ARG A 1 307 ? 6.170 -1.782 8.018 1.00 95.25 307 ARG A C 1
ATOM 2428 O O . ARG A 1 307 ? 6.607 -2.053 6.912 1.00 95.25 307 ARG A O 1
ATOM 2435 N N . ILE A 1 308 ? 5.164 -0.940 8.231 1.00 93.19 308 ILE A N 1
ATOM 2436 C CA . ILE A 1 308 ? 4.447 -0.266 7.143 1.00 93.19 308 ILE A CA 1
ATOM 2437 C C . ILE A 1 308 ? 5.239 0.942 6.624 1.00 93.19 308 ILE A C 1
ATOM 2439 O O . ILE A 1 308 ? 5.438 1.082 5.427 1.00 93.19 308 ILE A O 1
ATOM 2443 N N . SER A 1 309 ? 5.734 1.805 7.516 1.00 90.56 309 SER A N 1
ATOM 2444 C CA . SER A 1 309 ? 6.371 3.069 7.102 1.00 90.56 309 SER A CA 1
ATOM 2445 C C . SER A 1 309 ? 7.876 2.988 6.840 1.00 90.56 309 SER A C 1
ATOM 2447 O O . SER A 1 309 ? 8.456 3.909 6.269 1.00 90.56 309 SER A O 1
ATOM 2449 N N . GLY A 1 310 ? 8.558 1.972 7.379 1.00 89.00 310 GLY A N 1
ATOM 2450 C CA . GLY A 1 310 ? 10.022 1.912 7.427 1.00 89.00 310 GLY A CA 1
ATOM 2451 C C . GLY A 1 310 ? 10.690 2.975 8.319 1.00 89.00 310 GLY A C 1
ATOM 2452 O O . GLY A 1 310 ? 11.920 3.036 8.374 1.00 89.00 310 GLY A O 1
ATOM 2453 N N . SER A 1 311 ? 9.925 3.807 9.040 1.00 90.81 311 SER A N 1
ATOM 2454 C CA . SER A 1 311 ? 10.426 4.983 9.764 1.00 90.81 311 SER A CA 1
ATOM 2455 C C . SER A 1 311 ? 10.170 4.895 11.271 1.00 90.81 311 SER A C 1
ATOM 2457 O O . SER A 1 311 ? 9.030 4.842 11.730 1.00 90.81 311 SER A O 1
ATOM 2459 N N . LYS A 1 312 ? 11.241 4.936 12.079 1.00 93.44 312 LYS A N 1
ATOM 2460 C CA . LYS A 1 312 ? 11.130 4.929 13.552 1.00 93.44 312 LYS A CA 1
ATOM 2461 C C . LYS A 1 312 ? 10.366 6.148 14.099 1.00 93.44 312 LYS A C 1
ATOM 2463 O O . LYS A 1 312 ? 9.478 5.933 14.922 1.00 93.44 312 LYS A O 1
ATOM 2468 N N . PRO A 1 313 ? 10.647 7.400 13.674 1.00 94.38 313 PRO A N 1
ATOM 2469 C CA . PRO A 1 313 ? 9.855 8.551 14.114 1.00 94.38 313 PRO A CA 1
ATOM 2470 C C . PRO A 1 313 ? 8.364 8.401 13.803 1.00 94.38 313 PRO A C 1
ATOM 2472 O O . PRO A 1 313 ? 7.526 8.670 14.664 1.00 94.38 313 PRO A O 1
ATOM 2475 N N . TYR A 1 314 ? 8.032 7.908 12.607 1.00 94.12 314 TYR A N 1
ATOM 2476 C CA . TYR A 1 314 ? 6.642 7.669 12.237 1.00 94.12 314 TYR A CA 1
ATOM 2477 C C . TYR A 1 314 ? 6.004 6.572 13.093 1.00 94.12 314 TYR A C 1
ATOM 2479 O O . TYR A 1 314 ? 4.899 6.757 13.589 1.00 94.12 314 TYR A O 1
ATOM 2487 N N . ALA A 1 315 ? 6.701 5.460 13.335 1.00 96.75 315 ALA A N 1
ATOM 2488 C CA . ALA A 1 315 ? 6.201 4.364 14.162 1.00 96.75 315 ALA A CA 1
ATOM 2489 C C . ALA A 1 315 ? 5.816 4.811 15.585 1.00 96.75 315 ALA A C 1
ATOM 2491 O O . ALA A 1 315 ? 4.811 4.357 16.137 1.00 96.75 315 ALA A O 1
ATOM 2492 N N . LEU A 1 316 ? 6.584 5.737 16.168 1.00 96.94 316 LEU A N 1
ATOM 2493 C CA . LEU A 1 316 ? 6.272 6.335 17.468 1.00 96.94 316 LEU A CA 1
ATOM 2494 C C . LEU A 1 316 ? 5.028 7.233 17.400 1.00 96.94 316 LEU A C 1
ATOM 2496 O O . LEU A 1 316 ? 4.173 7.143 18.278 1.00 96.94 316 LEU A O 1
ATOM 2500 N N . LEU A 1 317 ? 4.900 8.062 16.358 1.00 96.81 317 LEU A N 1
ATOM 2501 C CA . LEU A 1 317 ? 3.710 8.891 16.142 1.00 96.81 317 LEU A CA 1
ATOM 2502 C C . LEU A 1 317 ? 2.457 8.033 15.917 1.00 96.81 317 LEU A C 1
ATOM 2504 O O . LEU A 1 317 ? 1.409 8.304 16.498 1.00 96.81 317 LEU A O 1
ATOM 2508 N N . PHE A 1 318 ? 2.573 6.978 15.111 1.00 97.50 318 PHE A N 1
ATOM 2509 C CA . PHE A 1 318 ? 1.518 5.998 14.875 1.00 97.50 318 PHE A CA 1
ATOM 2510 C C . PHE A 1 318 ? 1.051 5.349 16.181 1.00 97.50 318 PHE A C 1
ATOM 2512 O O . PHE A 1 318 ? -0.149 5.306 16.446 1.00 97.50 318 PHE A O 1
ATOM 2519 N N . ARG A 1 319 ? 1.982 4.917 17.043 1.00 97.81 319 ARG A N 1
ATOM 2520 C CA . ARG A 1 319 ? 1.632 4.412 18.378 1.00 97.81 319 ARG A CA 1
ATOM 2521 C C . ARG A 1 319 ? 0.793 5.429 19.151 1.00 97.81 319 ARG A C 1
ATOM 2523 O O . ARG A 1 319 ? -0.261 5.067 19.662 1.00 97.81 319 ARG A O 1
ATOM 2530 N N . GLU A 1 320 ? 1.250 6.678 19.259 1.00 97.69 320 GLU A N 1
ATOM 2531 C CA . GLU A 1 320 ? 0.530 7.700 20.035 1.00 97.69 320 GLU A CA 1
ATOM 2532 C C . GLU A 1 320 ? -0.862 7.994 19.463 1.00 97.69 320 GLU A C 1
ATOM 2534 O O . GLU A 1 320 ? -1.806 8.178 20.225 1.00 97.69 320 GLU A O 1
ATOM 2539 N N . ARG A 1 321 ? -1.024 7.944 18.138 1.00 97.56 321 ARG A N 1
ATOM 2540 C CA . ARG A 1 321 ? -2.323 8.072 17.462 1.00 97.56 321 ARG A CA 1
ATOM 2541 C C . ARG A 1 321 ? -3.313 6.980 17.852 1.00 97.56 321 ARG A C 1
ATOM 2543 O O . ARG A 1 321 ? -4.452 7.290 18.201 1.00 97.56 321 ARG A O 1
ATOM 2550 N N . VAL A 1 322 ? -2.876 5.721 17.835 1.00 98.12 322 VAL A N 1
ATOM 2551 C CA . VAL A 1 322 ? -3.722 4.580 18.219 1.00 98.12 322 VAL A CA 1
ATOM 2552 C C . VAL A 1 322 ? -4.039 4.619 19.714 1.00 98.12 322 VAL A C 1
ATOM 2554 O O . VAL A 1 322 ? -5.181 4.399 20.106 1.00 98.12 322 VAL A O 1
ATOM 2557 N N . VAL A 1 323 ? -3.056 4.958 20.555 1.00 97.81 323 VAL A N 1
ATOM 2558 C CA . VAL A 1 323 ? -3.255 5.122 22.005 1.00 97.81 323 VAL A CA 1
ATOM 2559 C C . VAL A 1 323 ? -4.256 6.237 22.301 1.00 97.81 323 VAL A C 1
ATOM 2561 O O . VAL A 1 323 ? -5.149 6.033 23.123 1.00 97.81 323 VAL A O 1
ATOM 2564 N N . GLN A 1 324 ? -4.155 7.381 21.617 1.00 97.00 324 GLN A N 1
ATOM 2565 C CA . GLN A 1 324 ? -5.116 8.477 21.743 1.00 97.00 324 GLN A CA 1
ATOM 2566 C C . GLN A 1 324 ? -6.520 8.003 21.350 1.00 97.00 324 GLN A C 1
ATOM 2568 O O . GLN A 1 324 ? -7.447 8.180 22.131 1.00 97.00 324 GLN A O 1
ATOM 2573 N N . LEU A 1 325 ? -6.669 7.340 20.198 1.00 96.94 325 LEU A N 1
ATOM 2574 C CA . LEU A 1 325 ? -7.960 6.837 19.715 1.00 96.94 325 LEU A CA 1
ATOM 2575 C C . LEU A 1 325 ? -8.602 5.844 20.700 1.00 96.94 325 LEU A C 1
ATOM 2577 O O . LEU A 1 325 ? -9.773 5.993 21.047 1.00 96.94 325 LEU A O 1
ATOM 2581 N N . LEU A 1 326 ? -7.835 4.871 21.199 1.00 97.19 326 LEU A N 1
ATOM 2582 C CA . LEU A 1 326 ? -8.322 3.885 22.172 1.00 97.19 326 LEU A CA 1
ATOM 2583 C C . LEU A 1 326 ? -8.674 4.522 23.519 1.00 97.19 326 LEU A C 1
ATOM 2585 O O . LEU A 1 326 ? -9.680 4.155 24.116 1.00 97.19 326 LEU A O 1
ATOM 2589 N N . THR A 1 327 ? -7.880 5.486 23.987 1.00 95.44 327 THR A N 1
ATOM 2590 C CA . THR A 1 327 ? -8.166 6.229 25.224 1.00 95.44 327 THR A CA 1
ATOM 2591 C C . THR A 1 327 ? -9.454 7.037 25.093 1.00 95.44 327 THR A C 1
ATOM 2593 O O . THR A 1 327 ? -10.297 6.994 25.984 1.00 95.44 327 THR A O 1
ATOM 2596 N N . THR A 1 328 ? -9.644 7.729 23.966 1.00 95.00 328 THR A N 1
ATOM 2597 C CA . THR A 1 328 ? -10.884 8.460 23.684 1.00 95.00 328 THR A CA 1
ATOM 2598 C C . THR A 1 328 ? -12.088 7.517 23.678 1.00 95.00 328 THR A C 1
ATOM 2600 O O . THR A 1 328 ? -13.097 7.838 24.293 1.00 95.00 328 THR A O 1
ATOM 2603 N N . LEU A 1 329 ? -11.973 6.325 23.082 1.00 93.12 329 LEU A N 1
ATOM 2604 C CA . LEU A 1 329 ? -13.036 5.313 23.144 1.00 93.12 329 LEU A CA 1
ATOM 2605 C C . LEU A 1 329 ? -13.268 4.754 24.551 1.00 93.12 329 LEU A C 1
ATOM 2607 O O . LEU A 1 329 ? -14.404 4.440 24.893 1.00 93.12 329 LEU A O 1
ATOM 2611 N N . GLY A 1 330 ? -12.219 4.615 25.364 1.00 86.88 330 GLY A N 1
ATOM 2612 C CA . GLY A 1 330 ? -12.323 4.189 26.762 1.00 86.88 330 GLY A CA 1
ATOM 2613 C C . GLY A 1 330 ? -13.203 5.126 27.588 1.00 86.88 330 GLY A C 1
ATOM 2614 O O . GLY A 1 330 ? -14.124 4.661 28.258 1.00 86.88 330 GLY A O 1
ATOM 2615 N N . TYR A 1 331 ? -13.014 6.441 27.428 1.00 78.69 331 TYR A N 1
ATOM 2616 C CA . TYR A 1 331 ? -13.856 7.444 28.088 1.00 78.69 331 TYR A CA 1
ATOM 2617 C C . TYR A 1 331 ? -15.337 7.315 27.713 1.00 78.69 331 TYR A C 1
ATOM 2619 O O . TYR A 1 331 ? -16.187 7.359 28.599 1.00 78.69 331 TYR A O 1
ATOM 2627 N N . GLU A 1 332 ? -15.652 7.073 26.438 1.00 75.94 332 GLU A N 1
ATOM 2628 C CA . GLU A 1 332 ? -17.037 6.848 25.984 1.00 75.94 332 GLU A CA 1
ATOM 2629 C C . GLU A 1 332 ? -17.652 5.567 26.578 1.00 75.94 332 GLU A C 1
ATOM 2631 O O . GLU A 1 332 ? -18.866 5.464 26.747 1.00 75.94 332 GLU A O 1
ATOM 2636 N N . ARG A 1 333 ? -16.822 4.574 26.926 1.00 73.69 333 ARG A N 1
ATOM 2637 C CA . ARG A 1 333 ? -17.259 3.322 27.571 1.00 73.69 333 ARG A CA 1
ATOM 2638 C C . ARG A 1 333 ? -17.426 3.446 29.087 1.00 73.69 333 ARG A C 1
ATOM 2640 O O . ARG A 1 333 ? -17.936 2.507 29.696 1.00 73.69 333 ARG A O 1
ATOM 2647 N N . GLY A 1 334 ? -16.985 4.552 29.690 1.00 65.50 334 GLY A N 1
ATOM 2648 C CA . GLY A 1 334 ? -16.912 4.707 31.144 1.00 65.50 334 GLY A CA 1
ATOM 2649 C C . GLY A 1 334 ? -15.872 3.793 31.805 1.00 65.50 334 GLY A C 1
ATOM 2650 O O . GLY A 1 334 ? -16.086 3.373 32.943 1.00 65.50 334 GLY A O 1
ATOM 2651 N N . VAL A 1 335 ? -14.795 3.446 31.084 1.00 53.12 335 VAL A N 1
ATOM 2652 C CA . VAL A 1 335 ? -13.700 2.560 31.539 1.00 53.12 335 VAL A CA 1
ATOM 2653 C C . VAL A 1 335 ? -12.399 3.326 31.705 1.00 53.12 335 VAL A C 1
ATOM 2655 O O . VAL A 1 335 ? -12.071 4.126 30.799 1.00 53.12 335 VAL A O 1
#

Foldseek 3Di:
DFDDLVLLLVQQPAKDQFLVSVQVVCCVLPVDGPLVCCQVPPDCDDLNVPFHAAPDPQQSVLSRLLRNLVCLQQVDSMGTRLLVLLLVLLLRVQVNHRSAKDFDAFQDDVQGAQQRLAAQDPPPDFGQQQDPQFPQVLCLLPPNVLLCVQQCVWAPNVLSVVDPPCSVVSSDRGDPVVRAPNDPPRNRCVSVCLGQSNLQFFIASLGGGGLNLQLVLLVCLLVPDDDQPLSVVSNVVCVPPRSSSCSSNDGSVNVVCQRHPRSNSSRSNSNNSLCVVLPNQSQADSGRCQQLPLDQDRRHQLVVQCSRPVDSVRSNSSSVSSSVVSVSSCVSVVD

Mean predicted aligned error: 3.57 Å

Sequence (335 aa):
MSLANSLVSSAAAVQFANGTEILHFFERLTKQHFLDWFHSTCARRQFWANKEMNTSEPVKERFARIWDWIPLMFDEPSINLLQFSALMSILINEVGDDLLPVTELCGRDEYPGLAYAFSAIPGVKRSYNAGEENRPAGKLFFDDPDFWSAHGSLAGADLVRAIPNLQETWNGAVYPQNLFPTSLEPDRSGFIQQADFYKFRGRGFIQITWRSNYRDIVGFVQNYSGADPTLLRYKAAWATKDPDTVCTTSTNEDWDELFGSTNLIVACRAIGLHNRAGGNYLELSADANVLTAASPQQGSLCRMGLRISGSKPYALLFRERVVQLLTTLGYERGV

Secondary structure (DSSP, 8-state):
-PPPHHHHHHHHT-EESSHHHHHHHHHHHHSS-HHHHIIIIITTSGGGTT-----SHHHHHHHHHHHHTHHHHHSSS-EEHHHHHHHHHHHHHHTGGG---EEPP--BTTB-THHHHHS-BTTTB--SSSSTTSPPHHHHHHH-HHHHHHHTTSTTHHHHHHSTT-HHHHHSSS--TTTS-----HHHHHHHHTSHHHHTS-EETTTB-SHHHHHHHHHHHHT--S--HHHHHHHHHHTTS-HHHHHHHS-HHHHHHHHHSSTTHHHHHHHHHHHHHTTSTT-B-SSHHHHT-SS--TB-HHHHHHHHH--HHHHHHHHHHHHHHHHHHHHHHT-

=== Feature glossary ===
Feature key, reading from the visual/contextual features back to the raw sequence:

Rendered structure images. Structure images are PyMOL renders from six orthogonal camera directions. Cartoon representation draws helices as coils and strands as arrows; sticks shows the backbone as bonds; surface shows the solvent-excluded envelope. Rainbow coloring maps sequence position to hue (blue→red, N→C); chain coloring assigns a distinct color per polypeptide.

Contact-map, Ramachandran, and PAE plots. Three diagnostic plots accompany the record. The Cα contact map visualizes the tertiary structure as a 2D adjacency matrix (8 Å cutoff, sequence-local contacts suppressed). The Ramachandran plot shows the distribution of backbone (φ, ψ) torsions, with points in the α and β basins reflecting secondary structure content. The PAE plot shows AlphaFold's inter-residue confidence as a color matrix.

InterPro / GO / CATH / organism. The annotation block draws on four external resources. InterPro: which protein families and domains the sequence belongs to. GO: standardized terms for what the protein does, what process it participates in, and where in the cell it acts. CATH: which structural fold it has in the CATH hierarchy. Organism: the species of origin.

Nearest PDB structures. Structural nearest neighbors (via Foldseek easy-search vs the PDB). Reported per hit: target PDB id, E-value, and alignment TM-score. A TM-score above ~0.5 is the conventional threshold for 'same fold'.

Predicted aligned error. Predicted aligned error is AlphaFold's pairwise confidence. Unlike pLDDT (per-residue), PAE is per-residue-pair and captures whether two parts of the structure are correctly placed relative to each other. Units are ångströms of expected positional error.

Solvent-accessible surface area. SASA measures how much of the protein is reachable by solvent. It is computed by rolling a water-sized probe over the atomic surface and summing the exposed area (Å²). Per-residue SASA distinguishes core (buried, low SASA) from surface (exposed, high SASA) residues; total SASA is a whole-molecule size measure.

B-factor. Crystallographic B-factors measure how much each atom's electron density is smeared out, in Å². They rise in mobile loops and surface residues and fall in the buried interior. In AlphaFold models this column is repurposed to hold pLDDT instead.

pLDDT. For AlphaFold models, the B-factor field carries pLDDT — the model's own estimate of local accuracy on a 0–100 scale. Regions with pLDDT<50 should be treated as essentially unmodeled; they often correspond to intrinsically disordered segments.

Backbone torsions (φ/ψ). φ (phi) and ψ (psi) are the two rotatable backbone dihedrals per residue: φ is the C(i-1)–N–Cα–C torsion, ψ is the N–Cα–C–N(i+1) torsion, both in degrees on (−180°, 180°]. α-helical residues cluster near (−60°, −45°); β-strand residues near (−120°, +130°). A Ramachandran plot is simply a scatter of (φ, ψ) for every residue.

Radius of gyration, Cα contacts, bounding box. Radius of gyration (Rg) is the root-mean-square distance of Cα atoms from their centroid — a single number for overall size and compactness. A globular domain of N residues has Rg ≈ 2.2·N^0.38 Å; an extended or disordered chain has a much larger Rg. The Cα contact count is the number of residue pairs whose Cα atoms are within 8 Å and are more than four positions apart in sequence — a standard proxy for tertiary packing density. The bounding box is the smallest axis-aligned box enclosing all Cα atoms.

Secondary structure (3-state, P-SEA). Three-state secondary structure (P-SEA) collapses the eight DSSP classes into helix (a), strand (b), and coil (c). P-SEA assigns these from Cα geometry alone — distances and angles — without requiring backbone oxygens, so it works on any Cα trace.

Secondary structure (8-state, DSSP). Secondary structure is the local, repeating backbone conformation. DSSP classifies it into eight states by reading the hydrogen-bond network: three helix types (H, G, I), two β types (E, B), two non-regular types (T, S), and unstructured coil (-).

Foldseek 3Di. The Foldseek 3Di string encodes local tertiary geometry as a 20-letter alphabet — one character per residue — derived from the relative positions of nearby Cα atoms. Unlike the amino-acid sequence, 3Di is a direct function of the 3D structure, so two proteins with the same fold have similar 3Di strings even at low sequence identity.

mmCIF coordinates. Structure coordinates are given as an mmCIF _atom_site loop: one row per atom with element, residue name, chain id, sequence number, and x/y/z position in Å. Only the four main-chain atoms per residue are included here; side chains are omitted to keep the record compact.

Sequence. This is the polypeptide sequence — one letter per residue, N-terminus first. Length ranges from a few dozen residues for small domains to over a thousand for large multi-domain proteins.